Protein AF-A0A173UD10-F1 (afdb_monomer_lite)

Sequence (236 aa):
MIILSDDIIFRKAVIHLLNVELGKFAPAQDLFMMQPDVIELVRKQVCYLLNSDELKAADWNTKEPVFQKLEQMNEKDDKSFIQTSAYLADRLFDIMCDSVEIPSADLLYLSFQTNQEIYYALIKLNYQNSFMHELMKYDNEEIISNIRHKKILPLGKRISEGIIFNLSLQKVMLKEKKYEMLNGDKIYYLTERFLRSIAQTEAKRKYQILSSTIKIINKKYPEDGLEHQMVQKLLL

InterPro domains:
  IPR007358 Nucleoid-associated protein NdpA [PF04245] (30-219)

Foldseek 3Di:
DQFDLVLKAFDWKFKWWQALVVLDTGADPFTDDDDPVLSSLVSVQVSCQVPPPLKDWFALDCVDVLNVLVVVADPVDGNSQSVSQSVLVVQVSVLQNQAPPRATFMWMWTWIDGPNFIKIKIATFGWDKDKDFDWDDDPNDTDGPDIDIDTDTCSVHHGQWMWMAGSVVRIIIIGFAWGQGNVRDTDRCCCCPSSVGDPDDPDPSVVVVVVVVLVVCCVVPVPVSVVVVVVVVVVD

pLDDT: mean 85.5, std 15.68, range [38.69, 98.69]

Secondary structure (DSSP, 8-state):
-PPPGGG-EEEEEEEEEEETTTTEEE--SS-----HHHHHHHHHHHHHHHT-TTPEEE---TTSHHHHHHHH--TT-HHHHHHHHHHHHHHHHHHHTT-SSSPPEEEEEEEEEETTEEEEEEEEEE-EEEEEEEEEEETTEEEEEEEEEEEE--TTS--S-EEEEETTTTEEEEE--EEE-TTS-EEEHIIIIII----S-HHHHHHHHHHHHHHHHHHH-HHHHHHHHHHHHT--

Organism: Anaerostipes hadrus (NCBI:txid649756)

Radius of gyration: 20.87 Å; chains: 1; bounding box: 75×52×46 Å

Structure (mmCIF, N/CA/C/O backbone):
data_AF-A0A173UD10-F1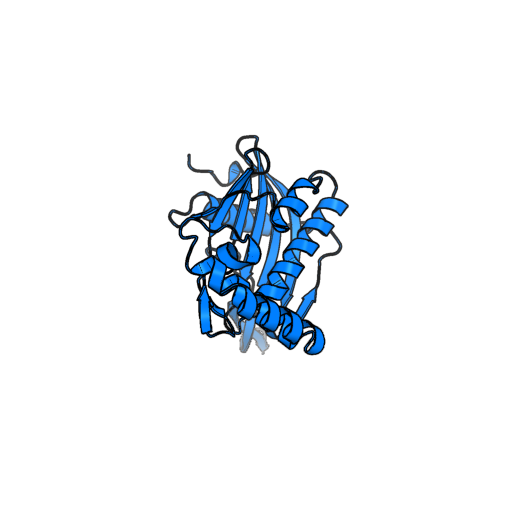
#
_entry.id   AF-A0A173UD10-F1
#
loop_
_atom_site.group_PDB
_atom_site.id
_atom_site.type_symbol
_atom_site.label_atom_id
_atom_site.label_alt_id
_atom_site.label_comp_id
_atom_site.label_asym_id
_atom_site.label_entity_id
_atom_site.label_seq_id
_atom_site.pdbx_PDB_ins_code
_atom_site.Cartn_x
_atom_site.Cartn_y
_atom_site.Cartn_z
_atom_site.occupancy
_atom_site.B_iso_or_equiv
_atom_site.auth_seq_id
_atom_site.auth_comp_id
_atom_site.auth_asym_id
_atom_site.auth_atom_id
_atom_site.pdbx_PDB_model_num
ATOM 1 N N . MET A 1 1 ? -8.391 20.156 7.359 1.00 58.19 1 MET A N 1
ATOM 2 C CA . MET A 1 1 ? -7.034 20.487 7.840 1.00 58.19 1 MET A CA 1
ATOM 3 C C . MET A 1 1 ? -6.063 19.867 6.856 1.00 58.19 1 MET A C 1
ATOM 5 O O . MET A 1 1 ? -6.234 18.693 6.564 1.00 58.19 1 MET A O 1
ATOM 9 N N . ILE A 1 2 ? -5.155 20.653 6.277 1.00 75.94 2 ILE A N 1
ATOM 10 C CA . ILE A 1 2 ? -4.157 20.148 5.322 1.00 75.94 2 ILE A CA 1
ATOM 11 C C . ILE A 1 2 ? -3.024 19.520 6.134 1.00 75.94 2 ILE A C 1
ATOM 13 O O . ILE A 1 2 ? -2.550 20.147 7.077 1.00 75.94 2 ILE A O 1
ATOM 17 N N . ILE A 1 3 ? -2.616 18.301 5.787 1.00 79.38 3 ILE A N 1
ATOM 18 C CA . ILE A 1 3 ? -1.483 17.625 6.431 1.00 79.38 3 ILE A CA 1
ATOM 19 C C . ILE A 1 3 ? -0.217 17.966 5.650 1.00 79.38 3 ILE A C 1
ATOM 21 O O . ILE A 1 3 ? -0.124 17.647 4.458 1.00 79.38 3 ILE A O 1
ATOM 25 N N . LEU A 1 4 ? 0.746 18.622 6.300 1.00 81.31 4 LEU A N 1
ATOM 26 C CA . LEU A 1 4 ? 2.029 18.948 5.683 1.00 81.31 4 LEU A CA 1
ATOM 27 C C . LEU A 1 4 ? 2.958 17.732 5.716 1.00 81.31 4 LEU A C 1
ATOM 29 O O . LEU A 1 4 ? 2.811 16.831 6.541 1.00 81.31 4 LEU A O 1
ATOM 33 N N . SER A 1 5 ? 3.926 17.700 4.799 1.00 78.25 5 SER A N 1
ATOM 34 C CA . SER A 1 5 ? 4.898 16.604 4.698 1.00 78.25 5 SER A CA 1
ATOM 35 C C . SER A 1 5 ? 5.641 16.384 6.005 1.00 78.25 5 SER A C 1
ATOM 37 O O . SER A 1 5 ? 5.798 15.247 6.453 1.00 78.25 5 SER A O 1
ATOM 39 N N . ASP A 1 6 ? 6.062 17.473 6.628 1.00 83.06 6 ASP A N 1
ATOM 40 C CA . ASP A 1 6 ? 6.992 17.436 7.751 1.00 83.06 6 ASP A CA 1
ATOM 41 C C . ASP A 1 6 ? 6.310 16.967 9.046 1.00 83.06 6 ASP A C 1
ATOM 43 O O . ASP A 1 6 ? 6.985 16.520 9.971 1.00 83.06 6 ASP A O 1
ATOM 47 N N . ASP A 1 7 ? 4.973 16.932 9.059 1.00 89.56 7 ASP A N 1
ATOM 48 C CA . ASP A 1 7 ? 4.157 16.410 10.159 1.00 89.56 7 ASP A CA 1
ATOM 49 C C . ASP A 1 7 ? 4.049 14.874 10.151 1.00 89.56 7 ASP A C 1
ATOM 51 O O . ASP A 1 7 ? 3.419 14.290 11.039 1.00 89.56 7 ASP A O 1
ATOM 55 N N . ILE A 1 8 ? 4.607 14.205 9.134 1.00 94.62 8 ILE A N 1
ATOM 56 C CA . ILE A 1 8 ? 4.560 12.748 8.979 1.00 94.62 8 ILE A CA 1
ATOM 57 C C . ILE A 1 8 ? 5.851 12.117 9.499 1.00 94.62 8 ILE A C 1
ATOM 59 O O . ILE A 1 8 ? 6.932 12.234 8.900 1.00 94.62 8 ILE A O 1
ATOM 63 N N . ILE A 1 9 ? 5.693 11.339 10.569 1.00 94.94 9 ILE A N 1
ATOM 64 C CA . ILE A 1 9 ? 6.748 10.526 11.170 1.00 94.94 9 ILE A CA 1
ATOM 65 C C . ILE A 1 9 ? 6.496 9.061 10.813 1.00 94.94 9 ILE A C 1
ATOM 67 O O . ILE A 1 9 ? 5.560 8.441 11.320 1.00 94.94 9 ILE A O 1
ATOM 71 N N . PHE A 1 10 ? 7.334 8.493 9.944 1.00 96.88 10 PHE A N 1
ATOM 72 C CA . PHE A 1 10 ? 7.298 7.061 9.649 1.00 96.88 10 PHE A CA 1
ATOM 73 C C . PHE A 1 10 ? 7.828 6.253 10.828 1.00 96.88 10 PHE A C 1
ATOM 75 O O . PHE A 1 10 ? 8.861 6.583 11.405 1.00 96.88 10 PHE A O 1
ATOM 82 N N . ARG A 1 11 ? 7.111 5.181 11.163 1.00 96.56 11 ARG A N 1
ATOM 83 C CA . ARG A 1 11 ? 7.435 4.275 12.268 1.00 96.56 11 ARG A CA 1
ATOM 84 C C . ARG A 1 11 ? 7.933 2.937 11.741 1.00 96.56 11 ARG A C 1
ATOM 86 O O . ARG A 1 11 ? 8.948 2.439 12.210 1.00 96.56 11 ARG A O 1
ATOM 93 N N . LYS A 1 12 ? 7.230 2.373 10.752 1.00 97.75 12 LYS A N 1
ATOM 94 C CA . LYS A 1 12 ? 7.553 1.083 10.124 1.00 97.75 12 LYS A CA 1
ATOM 95 C C . LYS A 1 12 ? 7.203 1.104 8.647 1.00 97.75 12 LYS A C 1
ATOM 97 O O . LYS A 1 12 ? 6.254 1.781 8.252 1.00 97.75 12 LYS A O 1
ATOM 102 N N . ALA A 1 13 ? 7.930 0.324 7.858 1.00 98.31 13 ALA A N 1
ATOM 103 C CA . ALA A 1 13 ? 7.619 0.082 6.459 1.00 98.31 13 ALA A CA 1
ATOM 104 C C . ALA A 1 13 ? 7.864 -1.386 6.105 1.00 98.31 13 ALA A C 1
ATOM 106 O O . ALA A 1 13 ? 8.782 -2.002 6.637 1.00 98.31 13 ALA A O 1
ATOM 107 N N . VAL A 1 14 ? 7.057 -1.935 5.201 1.00 98.38 14 VAL A N 1
ATOM 108 C CA . VAL A 1 14 ? 7.236 -3.266 4.600 1.00 98.38 14 VAL A CA 1
ATOM 109 C C . VAL A 1 14 ? 6.837 -3.177 3.130 1.00 98.38 14 VAL A C 1
ATOM 111 O O . VAL A 1 14 ? 5.871 -2.493 2.805 1.00 98.38 14 VAL A O 1
ATOM 114 N N . ILE A 1 15 ? 7.552 -3.858 2.235 1.00 97.75 15 ILE A N 1
ATOM 115 C CA . ILE A 1 15 ? 7.255 -3.850 0.798 1.00 97.75 15 ILE A CA 1
ATOM 116 C C . ILE A 1 15 ? 7.110 -5.276 0.264 1.00 97.75 15 ILE A C 1
ATOM 118 O O . ILE A 1 15 ? 8.031 -6.078 0.366 1.00 97.75 15 ILE A O 1
ATOM 122 N N . HIS A 1 16 ? 5.948 -5.610 -0.294 1.00 98.12 16 HIS A N 1
ATOM 123 C CA . HIS A 1 16 ? 5.709 -6.921 -0.907 1.00 98.12 16 HIS A CA 1
ATOM 124 C C . HIS A 1 16 ? 5.709 -6.819 -2.434 1.00 98.12 16 HIS A C 1
ATOM 126 O O . HIS A 1 16 ? 5.307 -5.792 -2.979 1.00 98.12 16 HIS A O 1
ATOM 132 N N . LEU A 1 17 ? 6.103 -7.892 -3.124 1.00 97.19 17 LEU A N 1
ATOM 133 C CA . LEU A 1 17 ? 6.110 -7.946 -4.589 1.00 97.19 17 LEU A CA 1
ATOM 134 C C . LEU A 1 17 ? 4.883 -8.714 -5.089 1.00 97.19 17 LEU A C 1
ATOM 136 O O . LEU A 1 17 ? 4.699 -9.886 -4.748 1.00 97.19 17 LEU A O 1
ATOM 140 N N . LEU A 1 18 ? 4.050 -8.060 -5.900 1.00 97.12 18 LEU A N 1
ATOM 141 C CA . LEU A 1 18 ? 2.830 -8.633 -6.469 1.00 97.12 18 LEU A CA 1
ATOM 142 C C . LEU A 1 18 ? 2.965 -8.672 -7.994 1.00 97.12 18 LEU A C 1
ATOM 144 O O . LEU A 1 18 ? 2.767 -7.664 -8.679 1.00 97.12 18 LEU A O 1
ATOM 148 N N . ASN A 1 19 ? 3.297 -9.844 -8.534 1.00 94.25 19 ASN A N 1
ATOM 149 C CA . ASN A 1 19 ? 3.478 -10.058 -9.965 1.00 94.25 19 ASN A CA 1
ATOM 150 C C . ASN A 1 19 ? 2.314 -10.874 -10.539 1.00 94.25 19 ASN A C 1
ATOM 152 O O . ASN A 1 19 ? 2.340 -12.105 -10.535 1.00 94.25 19 ASN A O 1
ATOM 156 N N . VAL A 1 20 ? 1.297 -10.177 -11.045 1.00 93.25 20 VAL A N 1
ATOM 157 C CA . VAL A 1 20 ? 0.126 -10.813 -11.673 1.00 93.25 20 VAL A CA 1
ATOM 158 C C . VAL A 1 20 ? 0.467 -11.452 -13.014 1.00 93.25 20 VAL A C 1
ATOM 160 O O . VAL A 1 20 ? -0.095 -12.487 -13.345 1.00 93.25 20 VAL A O 1
ATOM 163 N N . GLU A 1 21 ? 1.434 -10.893 -13.753 1.00 89.62 21 GLU A N 1
ATOM 164 C CA . GLU A 1 21 ? 1.865 -11.420 -15.059 1.00 89.62 21 GLU A CA 1
ATOM 165 C C . GLU A 1 21 ? 2.409 -12.851 -14.927 1.00 89.62 21 GLU A C 1
ATOM 167 O O . GLU A 1 21 ? 2.226 -13.676 -15.817 1.00 89.62 21 GLU A O 1
ATOM 172 N N . LEU A 1 22 ? 3.067 -13.148 -13.802 1.00 90.50 22 LEU A N 1
ATOM 173 C CA . LEU A 1 22 ? 3.618 -14.466 -13.489 1.00 90.50 22 LEU A CA 1
ATOM 174 C C . LEU A 1 22 ? 2.777 -15.259 -12.479 1.00 90.50 22 LEU A C 1
ATOM 176 O O . LEU A 1 22 ? 3.175 -16.369 -12.129 1.00 90.50 22 LEU A O 1
ATOM 180 N N . GLY A 1 23 ? 1.678 -14.697 -11.963 1.00 91.69 23 GLY A N 1
ATOM 181 C CA . GLY A 1 23 ? 0.909 -15.298 -10.868 1.00 91.69 23 GLY A CA 1
ATOM 182 C C . GLY A 1 23 ? 1.741 -15.531 -9.597 1.00 91.69 23 GLY A C 1
ATOM 183 O O . GLY A 1 23 ? 1.530 -16.515 -8.894 1.00 91.69 23 GLY A O 1
ATOM 184 N N . LYS A 1 24 ? 2.727 -14.664 -9.319 1.00 94.94 24 LYS A N 1
ATOM 185 C CA . LYS A 1 24 ? 3.656 -14.797 -8.187 1.00 94.94 24 LYS A CA 1
ATOM 186 C C . LYS A 1 24 ? 3.511 -13.656 -7.187 1.00 94.94 24 LYS A C 1
ATOM 188 O O . LYS A 1 24 ? 3.746 -12.494 -7.516 1.00 94.94 24 LYS A O 1
ATOM 193 N N . PHE A 1 25 ? 3.246 -14.026 -5.942 1.00 96.81 25 PHE A N 1
ATOM 194 C CA . PHE A 1 25 ? 3.353 -13.161 -4.774 1.00 96.81 25 PHE A CA 1
ATOM 195 C C . PHE A 1 25 ? 4.612 -13.522 -3.980 1.00 96.81 25 PHE A C 1
ATOM 197 O O . PHE A 1 25 ? 4.851 -14.696 -3.695 1.00 96.81 25 PHE A O 1
ATOM 204 N N . ALA A 1 26 ? 5.421 -12.521 -3.630 1.00 97.19 26 ALA A N 1
ATOM 205 C CA . ALA A 1 26 ? 6.573 -12.694 -2.751 1.00 97.19 26 ALA A CA 1
ATOM 206 C C . ALA A 1 26 ? 6.434 -11.775 -1.525 1.00 97.19 26 ALA A C 1
ATOM 208 O O . ALA A 1 26 ? 6.607 -10.553 -1.645 1.00 97.19 26 ALA A O 1
ATOM 209 N N . PRO A 1 27 ? 6.105 -12.328 -0.342 1.00 97.38 27 PRO A N 1
ATOM 210 C CA . PRO A 1 27 ? 5.997 -11.535 0.867 1.00 97.38 27 PRO A CA 1
ATOM 211 C C . PRO A 1 27 ? 7.378 -11.172 1.424 1.00 97.38 27 PRO A C 1
ATOM 213 O O . PRO A 1 27 ? 8.269 -12.020 1.509 1.00 97.38 27 PRO A O 1
ATOM 216 N N . ALA A 1 28 ? 7.527 -9.925 1.875 1.00 96.75 28 ALA A N 1
ATOM 217 C CA . ALA A 1 28 ? 8.653 -9.517 2.702 1.00 96.75 28 ALA A CA 1
ATOM 218 C C . ALA A 1 28 ? 8.756 -10.357 3.979 1.00 96.75 28 ALA A C 1
ATOM 220 O O . ALA A 1 28 ? 7.742 -10.735 4.567 1.00 96.75 28 ALA A O 1
ATOM 221 N N . GLN A 1 29 ? 9.994 -10.601 4.401 1.00 95.38 29 GLN A N 1
ATOM 222 C CA . GLN A 1 29 ? 10.312 -11.300 5.648 1.00 95.38 29 GLN A CA 1
ATOM 223 C C . GLN A 1 29 ? 10.729 -10.340 6.769 1.00 95.38 29 GLN A C 1
ATOM 225 O O . GLN A 1 29 ? 10.620 -10.698 7.935 1.00 95.38 29 GLN A O 1
ATOM 230 N N . ASP A 1 30 ? 11.132 -9.116 6.415 1.00 97.62 30 ASP A N 1
ATOM 231 C CA . ASP A 1 30 ? 11.677 -8.109 7.325 1.00 97.62 30 ASP A CA 1
ATOM 232 C C . ASP A 1 30 ? 11.106 -6.715 7.035 1.00 97.62 30 ASP A C 1
ATOM 234 O O . ASP A 1 30 ? 10.470 -6.472 6.000 1.00 97.62 30 ASP A O 1
ATOM 238 N N . LEU A 1 31 ? 11.358 -5.780 7.955 1.00 97.81 31 LEU A N 1
ATOM 239 C CA . LEU A 1 31 ? 11.058 -4.366 7.751 1.00 97.81 31 LEU A CA 1
ATOM 240 C C . LEU A 1 31 ? 11.915 -3.770 6.630 1.00 97.81 31 LEU A C 1
ATOM 242 O O . LEU A 1 31 ? 13.103 -4.056 6.480 1.00 97.81 31 LEU A O 1
ATOM 246 N N . PHE A 1 32 ? 11.309 -2.867 5.870 1.00 96.81 32 PHE A N 1
ATOM 247 C CA . PHE A 1 32 ? 11.979 -2.102 4.835 1.00 96.81 32 PHE A CA 1
ATOM 248 C C . PHE A 1 32 ? 12.602 -0.831 5.423 1.00 96.81 32 PHE A C 1
ATOM 250 O O . PHE A 1 32 ? 11.910 0.137 5.744 1.00 96.81 32 PHE A O 1
ATOM 257 N N . MET A 1 33 ? 13.930 -0.822 5.537 1.00 95.00 33 MET A N 1
ATOM 258 C CA . MET A 1 33 ? 14.690 0.348 5.981 1.00 95.00 33 MET A CA 1
ATOM 259 C C . MET A 1 33 ? 14.813 1.368 4.844 1.00 95.00 33 MET A C 1
ATOM 261 O O . MET A 1 33 ? 15.701 1.279 3.994 1.00 95.00 33 MET A O 1
ATOM 265 N N . MET A 1 34 ? 13.895 2.336 4.824 1.00 93.69 34 MET A N 1
ATOM 266 C CA . MET A 1 34 ? 13.872 3.392 3.812 1.00 93.69 34 MET A CA 1
ATOM 267 C C . MET A 1 34 ? 15.088 4.318 3.944 1.00 93.69 34 MET A C 1
ATOM 269 O O . MET A 1 34 ? 15.377 4.828 5.025 1.00 93.69 34 MET A O 1
ATOM 273 N N . GLN A 1 35 ? 15.767 4.568 2.825 1.00 93.88 35 GLN A N 1
ATOM 274 C CA . GLN A 1 35 ? 16.826 5.574 2.735 1.00 93.88 35 GLN A CA 1
ATOM 275 C C . GLN A 1 35 ? 16.233 6.998 2.737 1.00 93.88 35 GLN A C 1
ATOM 277 O O . GLN A 1 35 ? 15.054 7.156 2.408 1.00 93.88 35 GLN A O 1
ATOM 282 N N . PRO A 1 36 ? 17.000 8.042 3.108 1.00 92.75 36 PRO A N 1
ATOM 283 C CA . PRO A 1 36 ? 16.474 9.405 3.255 1.00 92.75 36 PRO A CA 1
ATOM 284 C C . PRO A 1 36 ? 15.750 9.959 2.019 1.00 92.75 36 PRO A C 1
ATOM 286 O O . PRO A 1 36 ? 14.698 10.586 2.145 1.00 92.75 36 PRO A O 1
ATOM 289 N N . ASP A 1 37 ? 16.273 9.682 0.827 1.00 90.81 37 ASP A N 1
ATOM 290 C CA . ASP A 1 37 ? 15.672 10.050 -0.457 1.00 90.81 37 ASP A CA 1
ATOM 291 C C . ASP A 1 37 ? 14.324 9.343 -0.681 1.00 90.81 37 ASP A C 1
ATOM 293 O O . ASP A 1 37 ? 13.328 9.968 -1.055 1.00 90.81 37 ASP A O 1
ATOM 297 N N . VAL A 1 38 ? 14.251 8.047 -0.368 1.00 91.75 38 VAL A N 1
ATOM 298 C CA . VAL A 1 38 ? 13.011 7.262 -0.434 1.00 91.75 38 VAL A CA 1
ATOM 299 C C . VAL A 1 38 ? 11.993 7.762 0.590 1.00 91.75 38 VAL A C 1
ATOM 301 O O . VAL A 1 38 ? 10.817 7.894 0.254 1.00 91.75 38 VAL A O 1
ATOM 304 N N . ILE A 1 39 ? 12.424 8.089 1.812 1.00 93.38 39 ILE A N 1
ATOM 305 C CA . ILE A 1 39 ? 11.564 8.650 2.865 1.00 93.38 39 ILE A CA 1
ATOM 306 C C . ILE A 1 39 ? 10.867 9.920 2.367 1.00 93.38 39 ILE A C 1
ATOM 308 O O . ILE A 1 39 ? 9.657 10.067 2.549 1.00 93.38 39 ILE A O 1
ATOM 312 N N . GLU A 1 40 ? 11.600 10.832 1.723 1.00 91.81 40 GLU A N 1
ATOM 313 C CA . GLU A 1 40 ? 11.028 12.074 1.199 1.00 91.81 40 GLU A CA 1
ATOM 314 C C . GLU A 1 40 ? 9.983 11.803 0.106 1.00 91.81 40 GLU A C 1
ATOM 316 O O . GLU A 1 40 ? 8.893 12.384 0.119 1.00 91.81 40 GLU A O 1
ATOM 321 N N . LEU A 1 41 ? 10.276 10.880 -0.814 1.00 92.00 41 LEU A N 1
ATOM 322 C CA . LEU A 1 41 ? 9.341 10.497 -1.871 1.00 92.00 41 LEU A CA 1
ATOM 323 C C . LEU A 1 41 ? 8.078 9.846 -1.297 1.00 92.00 41 LEU A C 1
ATOM 325 O O . LEU A 1 41 ? 6.971 10.235 -1.665 1.00 92.00 41 LEU A O 1
ATOM 329 N N . VAL A 1 42 ? 8.218 8.907 -0.360 1.00 93.81 42 VAL A N 1
ATOM 330 C CA . VAL A 1 42 ? 7.082 8.228 0.281 1.00 93.81 42 VAL A CA 1
ATOM 331 C C . VAL A 1 42 ? 6.234 9.218 1.084 1.00 93.81 42 VAL A C 1
ATOM 333 O O . VAL A 1 42 ? 5.006 9.183 0.993 1.00 93.81 42 VAL A O 1
ATOM 336 N N . ARG A 1 43 ? 6.855 10.164 1.796 1.00 93.69 43 ARG A N 1
ATOM 337 C CA . ARG A 1 43 ? 6.158 11.253 2.502 1.00 93.69 43 ARG A CA 1
ATOM 338 C C . ARG A 1 43 ? 5.295 12.080 1.555 1.00 93.69 43 ARG A C 1
ATOM 340 O O . ARG A 1 43 ? 4.123 12.310 1.852 1.00 93.69 43 ARG A O 1
ATOM 347 N N . LYS A 1 44 ? 5.826 12.451 0.383 1.00 91.00 44 LYS A N 1
ATOM 348 C CA . LYS A 1 44 ? 5.052 13.147 -0.659 1.00 91.00 44 LYS A CA 1
ATOM 349 C C . LYS A 1 44 ? 3.849 12.319 -1.120 1.00 91.00 44 LYS A C 1
ATOM 351 O O . LYS A 1 44 ? 2.776 12.888 -1.304 1.00 91.00 44 LYS A O 1
ATOM 356 N N . GLN A 1 45 ? 3.990 10.997 -1.252 1.00 90.38 45 GLN A N 1
ATOM 357 C CA . GLN A 1 45 ? 2.870 10.121 -1.624 1.00 90.38 45 GLN A CA 1
ATOM 358 C C . GLN A 1 45 ? 1.786 10.043 -0.542 1.00 90.38 45 GLN A C 1
ATOM 360 O O . GLN A 1 45 ? 0.600 10.131 -0.862 1.00 90.38 45 GLN A O 1
ATOM 365 N N . VAL A 1 46 ? 2.169 9.920 0.732 1.00 93.25 46 VAL A N 1
ATOM 366 C CA . VAL A 1 46 ? 1.209 9.894 1.849 1.00 93.25 46 VAL A CA 1
ATOM 367 C C . VAL A 1 46 ? 0.468 11.228 1.959 1.00 93.25 46 VAL A C 1
ATOM 369 O O . VAL A 1 46 ? -0.760 11.234 2.021 1.00 93.25 46 VAL A O 1
ATOM 372 N N . CYS A 1 47 ? 1.176 12.359 1.884 1.00 90.81 47 CYS A N 1
ATOM 373 C CA . CYS A 1 47 ? 0.549 13.684 1.830 1.00 90.81 47 CYS A CA 1
ATOM 374 C C . CYS A 1 47 ? -0.389 13.842 0.640 1.00 90.81 47 CYS A C 1
ATOM 376 O O . CYS A 1 47 ? -1.467 14.414 0.781 1.00 90.81 47 CYS A O 1
ATOM 378 N N . TYR A 1 48 ? 0.014 13.351 -0.533 1.00 87.38 48 TYR A N 1
ATOM 379 C CA . TYR A 1 48 ? -0.828 13.407 -1.718 1.00 87.38 48 TYR A CA 1
ATOM 380 C C . TYR A 1 48 ? -2.143 12.652 -1.508 1.00 87.38 48 TYR A C 1
ATOM 382 O O . TYR A 1 48 ? -3.189 13.174 -1.874 1.00 87.38 48 TYR A O 1
ATOM 390 N N . LEU A 1 49 ? -2.109 11.463 -0.899 1.00 88.31 49 LEU A N 1
ATOM 391 C CA . LEU A 1 49 ? -3.328 10.720 -0.573 1.00 88.31 49 LEU A CA 1
ATOM 392 C C . LEU A 1 49 ? -4.193 11.465 0.443 1.00 88.31 49 LEU A C 1
ATOM 394 O O . LEU A 1 49 ? -5.376 11.660 0.186 1.00 88.31 49 LEU A O 1
ATOM 398 N N . LEU A 1 50 ? -3.612 11.897 1.565 1.00 88.75 50 LEU A N 1
ATOM 399 C CA . LEU A 1 50 ? -4.348 12.542 2.660 1.00 88.75 50 LEU A CA 1
ATOM 400 C C . LEU A 1 50 ? -5.017 13.857 2.246 1.00 88.75 50 LEU A C 1
ATOM 402 O O . LEU A 1 50 ? -6.081 14.186 2.760 1.00 88.75 50 LEU A O 1
ATOM 406 N N . ASN A 1 51 ? -4.406 14.590 1.314 1.00 87.00 51 ASN A N 1
ATOM 407 C CA . ASN A 1 51 ? -4.904 15.878 0.836 1.00 87.00 51 ASN A CA 1
ATOM 408 C C . ASN A 1 51 ? -5.570 15.793 -0.553 1.00 87.00 51 ASN A C 1
ATOM 410 O O . ASN A 1 51 ? -5.791 16.825 -1.180 1.00 87.00 51 ASN A O 1
ATOM 414 N N . SER A 1 52 ? -5.836 14.594 -1.087 1.00 83.75 52 SER A N 1
ATOM 415 C CA . SER A 1 52 ? -6.445 14.446 -2.416 1.00 83.75 52 SER A CA 1
ATOM 416 C C . SER A 1 52 ? -7.921 14.849 -2.383 1.00 83.75 52 SER A C 1
ATOM 418 O O . SER A 1 52 ? -8.688 14.280 -1.616 1.00 83.75 52 SER A O 1
ATOM 420 N N . ASP A 1 53 ? -8.369 15.702 -3.306 1.00 79.31 53 ASP A N 1
ATOM 421 C CA . ASP A 1 53 ? -9.807 16.014 -3.444 1.00 79.31 53 ASP A CA 1
ATOM 422 C C . ASP A 1 53 ? -10.631 14.791 -3.897 1.00 79.31 53 ASP A C 1
ATOM 424 O O . ASP A 1 53 ? -11.812 14.660 -3.598 1.00 79.31 53 ASP A O 1
ATOM 428 N N . GLU A 1 54 ? -9.989 13.850 -4.598 1.00 80.25 54 GLU A N 1
ATOM 429 C CA . GLU A 1 54 ? -10.566 12.556 -5.005 1.00 80.25 54 GLU A CA 1
ATOM 430 C C . GLU A 1 54 ? -10.575 11.485 -3.891 1.00 80.25 54 GLU A C 1
ATOM 432 O O . GLU A 1 54 ? -10.826 10.308 -4.170 1.00 80.25 54 GLU A O 1
ATOM 437 N N . LEU A 1 55 ? -10.226 11.843 -2.652 1.00 81.12 55 LEU A N 1
ATOM 438 C CA . LEU A 1 55 ? -10.173 10.900 -1.539 1.00 81.12 55 LEU A CA 1
ATOM 439 C C . LEU A 1 55 ? -11.584 10.420 -1.186 1.00 81.12 55 LEU A C 1
ATOM 441 O O . LEU A 1 55 ? -12.481 11.209 -0.895 1.00 81.12 55 LEU A O 1
ATOM 445 N N . LYS A 1 56 ? -11.778 9.103 -1.191 1.00 87.19 56 LYS A N 1
ATOM 446 C CA . LYS A 1 56 ? -13.034 8.478 -0.778 1.00 87.19 56 LYS A CA 1
ATOM 447 C C . LYS A 1 56 ? -12.946 8.032 0.671 1.00 87.19 56 LYS A C 1
ATOM 449 O O . LYS A 1 56 ? -11.872 7.653 1.132 1.00 87.19 56 LYS A O 1
ATOM 454 N N . ALA A 1 57 ? -14.081 8.023 1.358 1.00 87.69 57 ALA A N 1
ATOM 455 C CA . ALA A 1 57 ? -14.223 7.387 2.660 1.00 87.69 57 ALA A CA 1
ATOM 456 C C . ALA A 1 57 ? -14.863 6.002 2.504 1.00 87.69 57 ALA A C 1
ATOM 458 O O . ALA A 1 57 ? -15.708 5.801 1.629 1.00 87.69 57 ALA A O 1
ATOM 459 N N . ALA A 1 58 ? -14.469 5.067 3.363 1.00 87.12 58 ALA A N 1
ATOM 460 C CA . ALA A 1 58 ? -15.104 3.761 3.492 1.00 87.12 58 ALA A CA 1
ATOM 461 C C . ALA A 1 58 ? -15.396 3.463 4.968 1.00 87.12 58 ALA A C 1
ATOM 463 O O . ALA A 1 58 ? -14.674 3.919 5.861 1.00 87.12 58 ALA A O 1
ATOM 464 N N . ASP A 1 59 ? -16.446 2.684 5.216 1.00 85.19 59 ASP A N 1
ATOM 465 C CA . ASP A 1 59 ? -16.832 2.273 6.562 1.00 85.19 59 ASP A CA 1
ATOM 466 C C . ASP A 1 59 ? -15.834 1.261 7.124 1.00 85.19 59 ASP A C 1
ATOM 468 O O . ASP A 1 59 ? -15.422 0.321 6.431 1.00 85.19 59 ASP A O 1
ATOM 472 N N . TRP A 1 60 ? -15.492 1.433 8.401 1.00 89.00 60 TRP A N 1
ATOM 473 C CA . TRP A 1 60 ? -14.712 0.472 9.171 1.00 89.00 60 TRP A CA 1
ATOM 474 C C . TRP A 1 60 ? -15.595 -0.699 9.597 1.00 89.00 60 TRP A C 1
ATOM 476 O O . TRP A 1 60 ? -16.242 -0.680 10.644 1.00 89.00 60 TRP A O 1
ATOM 486 N N . ASN A 1 61 ? -15.667 -1.721 8.748 1.00 88.81 61 ASN A N 1
ATOM 487 C CA . ASN A 1 61 ? -16.550 -2.860 8.965 1.00 88.81 61 ASN A CA 1
ATOM 488 C C . ASN A 1 61 ? -15.811 -4.016 9.651 1.00 88.81 61 ASN A C 1
ATOM 490 O O . ASN A 1 61 ? -15.214 -4.864 8.992 1.00 88.81 61 ASN A O 1
ATOM 494 N N . THR A 1 62 ? -15.917 -4.104 10.976 1.00 88.62 62 THR A N 1
ATOM 495 C CA . THR A 1 62 ? -15.253 -5.130 11.809 1.00 88.62 62 THR A CA 1
ATOM 496 C C . THR A 1 62 ? -15.675 -6.573 11.505 1.00 88.62 62 THR A C 1
ATOM 498 O O . THR A 1 62 ? -15.057 -7.524 11.982 1.00 88.62 62 THR A O 1
ATOM 501 N N . LYS A 1 63 ? -16.710 -6.781 10.683 1.00 89.62 63 LYS A N 1
ATOM 502 C CA . LYS A 1 63 ? -17.109 -8.115 10.211 1.00 89.62 63 LYS A CA 1
ATOM 503 C C . LYS A 1 63 ? -16.270 -8.604 9.033 1.00 89.62 63 LYS A C 1
ATOM 505 O O . LYS A 1 63 ? -16.280 -9.798 8.749 1.00 89.62 63 LYS A O 1
ATOM 510 N N . GLU A 1 64 ? -15.565 -7.711 8.343 1.00 93.00 64 GLU A N 1
ATOM 511 C CA . GLU A 1 64 ? -14.784 -8.065 7.163 1.00 93.00 64 GLU A CA 1
ATOM 512 C C . GLU A 1 64 ? -13.324 -8.380 7.520 1.00 93.00 64 GLU A C 1
ATOM 514 O O . GLU A 1 64 ? -12.736 -7.717 8.382 1.00 93.00 64 GLU A O 1
ATOM 519 N N . PRO A 1 65 ? -12.671 -9.343 6.839 1.00 93.06 65 PRO A N 1
ATOM 520 C CA . PRO A 1 65 ? -11.411 -9.868 7.362 1.00 93.06 65 PRO A CA 1
ATOM 521 C C . PRO A 1 65 ? -10.221 -8.900 7.278 1.00 93.06 65 PRO A C 1
ATOM 523 O O . PRO A 1 65 ? -9.239 -9.103 7.985 1.00 93.06 65 PRO A O 1
ATOM 526 N N . VAL A 1 66 ? -10.287 -7.835 6.456 1.00 95.94 66 VAL A N 1
ATOM 527 C CA . VAL A 1 66 ? -9.262 -6.767 6.488 1.00 95.94 66 VAL A CA 1
ATOM 528 C C . VAL A 1 66 ? -9.260 -6.117 7.865 1.00 95.94 66 VAL A C 1
ATOM 530 O O . VAL A 1 66 ? -8.216 -6.019 8.501 1.00 95.94 66 VAL A O 1
ATOM 533 N N . PHE A 1 67 ? -10.436 -5.705 8.334 1.00 95.50 67 PHE A N 1
ATOM 534 C CA . PHE A 1 67 ? -10.580 -4.971 9.584 1.00 95.50 67 PHE A CA 1
ATOM 535 C C . PHE A 1 67 ? -10.317 -5.865 10.790 1.00 95.50 67 PHE A C 1
ATOM 537 O O . PHE A 1 67 ? -9.592 -5.454 11.686 1.00 95.50 67 PHE A O 1
ATOM 544 N N . GLN A 1 68 ? -10.784 -7.117 10.764 1.00 95.62 68 GLN A N 1
ATOM 545 C CA . GLN A 1 68 ? -10.461 -8.091 11.813 1.00 95.62 68 GLN A CA 1
ATOM 546 C C . GLN A 1 68 ? -8.952 -8.303 11.948 1.00 95.62 68 GLN A C 1
ATOM 548 O O . GLN A 1 68 ? -8.427 -8.348 13.060 1.00 95.62 68 GLN A O 1
ATOM 553 N N . LYS A 1 69 ? -8.231 -8.402 10.820 1.00 97.31 69 LYS A N 1
ATOM 554 C CA . LYS A 1 69 ? -6.775 -8.542 10.857 1.00 97.31 69 LYS A CA 1
ATOM 555 C C . LYS A 1 69 ? -6.099 -7.282 11.401 1.00 97.31 69 LYS A C 1
ATOM 557 O O . LYS A 1 69 ? -5.156 -7.404 12.177 1.00 97.31 69 LYS A O 1
ATOM 562 N N . LEU A 1 70 ? -6.584 -6.097 11.026 1.00 96.62 70 LEU A N 1
ATOM 563 C CA . LEU A 1 70 ? -6.072 -4.823 11.538 1.00 96.62 70 LEU A CA 1
ATOM 564 C C . LEU A 1 70 ? -6.309 -4.661 13.048 1.00 96.62 70 LEU A C 1
ATOM 566 O O . LEU A 1 70 ? -5.421 -4.174 13.736 1.00 96.62 70 LEU A O 1
ATOM 570 N N . GLU A 1 71 ? -7.449 -5.106 13.581 1.00 95.00 71 GLU A N 1
ATOM 571 C CA . GLU A 1 71 ? -7.742 -5.058 15.025 1.00 95.00 71 GLU A CA 1
ATOM 572 C C . GLU A 1 71 ? -6.873 -6.018 15.846 1.00 95.00 71 GLU A C 1
ATOM 574 O O . GLU A 1 71 ? -6.540 -5.735 16.994 1.00 95.00 71 GLU A O 1
ATOM 579 N N . GLN A 1 72 ? -6.472 -7.144 15.253 1.00 96.19 72 GLN A N 1
ATOM 580 C CA . GLN A 1 72 ? -5.551 -8.101 15.871 1.00 96.19 72 GLN A CA 1
ATOM 581 C C . GLN A 1 72 ? -4.085 -7.661 15.788 1.00 96.19 72 GLN A C 1
ATOM 583 O O . GLN A 1 72 ? -3.233 -8.214 16.487 1.00 96.19 72 GLN A O 1
ATOM 588 N N . MET A 1 73 ? -3.765 -6.708 14.911 1.00 97.31 73 MET A N 1
ATOM 589 C CA . MET A 1 73 ? -2.399 -6.254 14.707 1.00 97.31 73 MET A CA 1
ATOM 590 C C . MET A 1 73 ? -1.928 -5.427 15.905 1.00 97.31 73 MET A C 1
ATOM 592 O O . MET A 1 73 ? -2.423 -4.337 16.181 1.00 97.31 73 MET A O 1
ATOM 596 N N . ASN A 1 74 ? -0.859 -5.883 16.549 1.00 97.06 74 ASN A N 1
ATOM 597 C CA . ASN A 1 74 ? -0.037 -5.027 17.390 1.00 97.06 74 ASN A CA 1
ATOM 598 C C . ASN A 1 74 ? 0.949 -4.243 16.509 1.00 97.06 74 ASN A C 1
ATOM 600 O O . ASN A 1 74 ? 1.915 -4.819 16.012 1.00 97.06 74 ASN A O 1
ATOM 604 N N . GLU A 1 75 ? 0.715 -2.940 16.319 1.00 95.00 75 GLU A N 1
ATOM 605 C CA . GLU A 1 75 ? 1.581 -2.059 15.512 1.00 95.00 75 GLU A CA 1
ATOM 606 C C . GLU A 1 75 ? 3.016 -1.995 16.039 1.00 95.00 75 GLU A C 1
ATOM 608 O O . GLU A 1 75 ? 3.951 -1.895 15.248 1.00 95.00 75 GLU A O 1
ATOM 613 N N . LYS A 1 76 ? 3.206 -2.079 17.360 1.00 95.75 76 LYS A N 1
ATOM 614 C CA . LYS A 1 76 ? 4.522 -1.937 17.995 1.00 95.75 76 LYS A CA 1
ATOM 615 C C . LYS A 1 76 ? 5.388 -3.180 17.841 1.00 95.75 76 LYS A C 1
ATOM 617 O O . LYS A 1 76 ? 6.606 -3.052 17.884 1.00 95.75 76 LYS A O 1
ATOM 622 N N . ASP A 1 77 ? 4.792 -4.338 17.581 1.00 98.00 77 ASP A N 1
ATOM 623 C CA . ASP A 1 77 ? 5.514 -5.581 17.313 1.00 98.00 77 ASP A CA 1
ATOM 624 C C . ASP A 1 77 ? 5.812 -5.733 15.811 1.00 98.00 77 ASP A C 1
ATOM 626 O O . ASP A 1 77 ? 4.913 -5.675 14.972 1.00 98.00 77 ASP A O 1
ATOM 630 N N . ASP A 1 78 ? 7.088 -5.893 15.459 1.00 98.19 78 ASP A N 1
ATOM 631 C CA . ASP A 1 78 ? 7.538 -5.981 14.062 1.00 98.19 78 ASP A CA 1
ATOM 632 C C . ASP A 1 78 ? 6.989 -7.227 13.373 1.00 98.19 78 ASP A C 1
ATOM 634 O O . ASP A 1 78 ? 6.514 -7.157 12.237 1.00 98.19 78 ASP A O 1
ATOM 638 N N . LYS A 1 79 ? 6.970 -8.358 14.085 1.00 98.06 79 LYS A N 1
ATOM 639 C CA . LYS A 1 79 ? 6.470 -9.623 13.547 1.00 98.06 79 LYS A CA 1
ATOM 640 C C . LYS A 1 79 ? 4.978 -9.534 13.236 1.00 98.06 79 LYS A C 1
ATOM 642 O O . LYS A 1 79 ? 4.558 -9.904 12.141 1.00 98.06 79 LYS A O 1
ATOM 647 N N . SER A 1 80 ? 4.188 -8.996 14.160 1.00 98.31 80 SER A N 1
ATOM 648 C CA . SER A 1 80 ? 2.765 -8.710 13.969 1.00 98.31 80 SER A CA 1
ATOM 649 C C . SER A 1 80 ? 2.508 -7.775 12.779 1.00 98.31 80 SER A C 1
ATOM 651 O O . SER A 1 80 ? 1.612 -8.051 11.973 1.00 98.31 80 SER A O 1
ATOM 653 N N . PHE A 1 81 ? 3.305 -6.710 12.621 1.00 98.50 81 PHE A N 1
ATOM 654 C CA . PHE A 1 81 ? 3.190 -5.779 11.492 1.00 98.50 81 PHE A CA 1
ATOM 655 C C . PHE A 1 81 ? 3.445 -6.479 10.147 1.00 98.50 81 PHE A C 1
ATOM 657 O O . PHE A 1 81 ? 2.597 -6.402 9.256 1.00 98.50 81 PHE A O 1
ATOM 664 N N . ILE A 1 82 ? 4.555 -7.220 10.027 1.00 98.50 82 ILE A N 1
ATOM 665 C CA . ILE A 1 82 ? 4.945 -7.954 8.807 1.00 98.50 82 ILE A CA 1
ATOM 666 C C . ILE A 1 82 ? 3.915 -9.037 8.459 1.00 98.50 82 ILE A C 1
ATOM 668 O O . ILE A 1 82 ? 3.505 -9.179 7.308 1.00 98.50 82 ILE A O 1
ATOM 672 N N . GLN A 1 83 ? 3.448 -9.801 9.450 1.00 98.44 83 GLN A N 1
ATOM 673 C CA . GLN A 1 83 ? 2.446 -10.847 9.228 1.00 98.44 83 GLN A CA 1
ATOM 674 C C . GLN A 1 83 ? 1.090 -10.271 8.811 1.00 98.44 83 GLN A C 1
ATOM 676 O O . GLN A 1 83 ? 0.377 -10.870 8.003 1.00 98.44 83 GLN A O 1
ATOM 681 N N . THR A 1 84 ? 0.719 -9.112 9.356 1.00 98.69 84 THR A N 1
ATOM 682 C CA . THR A 1 84 ? -0.509 -8.413 8.973 1.00 98.69 84 THR A CA 1
ATOM 683 C C . THR A 1 84 ? -0.416 -7.874 7.554 1.00 98.69 84 THR A C 1
ATOM 685 O O . THR A 1 84 ? -1.323 -8.126 6.761 1.00 98.69 84 THR A O 1
ATOM 688 N N . SER A 1 85 ? 0.687 -7.211 7.200 1.00 98.62 85 SER A N 1
ATOM 689 C CA . SER A 1 85 ? 0.881 -6.689 5.846 1.00 98.62 85 SER A CA 1
ATOM 690 C C . SER A 1 85 ? 0.931 -7.809 4.805 1.00 98.62 85 SER A C 1
ATOM 692 O O . SER A 1 85 ? 0.292 -7.693 3.762 1.00 98.62 85 SER A O 1
ATOM 694 N N . ALA A 1 86 ? 1.588 -8.934 5.114 1.00 98.62 86 ALA A N 1
ATOM 695 C CA . ALA A 1 86 ? 1.633 -10.104 4.240 1.00 98.62 86 ALA A CA 1
ATOM 696 C C . ALA A 1 86 ? 0.241 -10.706 4.005 1.00 98.62 86 ALA A C 1
ATOM 698 O O . ALA A 1 86 ? -0.122 -10.953 2.858 1.00 98.62 86 ALA A O 1
ATOM 699 N N . TYR A 1 87 ? -0.559 -10.882 5.063 1.0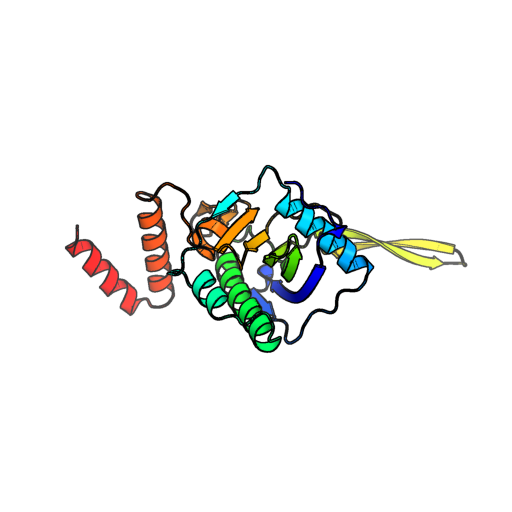0 98.62 87 TYR A N 1
ATOM 700 C CA . TYR A 1 87 ? -1.934 -11.377 4.945 1.00 98.62 87 TYR A CA 1
ATOM 701 C C . TYR A 1 87 ? -2.795 -10.462 4.065 1.00 98.62 87 TYR A C 1
ATOM 703 O O . TYR A 1 87 ? -3.512 -10.924 3.180 1.00 98.62 87 TYR A O 1
ATOM 711 N N . LEU A 1 88 ? -2.723 -9.148 4.288 1.00 98.56 88 LEU A N 1
ATOM 712 C CA . LEU A 1 88 ? -3.479 -8.182 3.493 1.00 98.56 88 LEU A CA 1
ATOM 713 C C . LEU A 1 88 ? -2.999 -8.147 2.033 1.00 98.56 88 LEU A C 1
ATOM 715 O O . LEU A 1 88 ? -3.823 -8.037 1.126 1.00 98.56 88 LEU A O 1
ATOM 719 N N . ALA A 1 89 ? -1.691 -8.280 1.800 1.00 98.62 89 ALA A N 1
ATOM 720 C CA . ALA A 1 89 ? -1.103 -8.312 0.465 1.00 98.62 89 ALA A CA 1
ATOM 721 C C . ALA A 1 89 ? -1.530 -9.550 -0.327 1.00 98.62 89 ALA A C 1
ATOM 723 O O . ALA A 1 89 ? -1.900 -9.410 -1.488 1.00 98.62 89 ALA A O 1
ATOM 724 N N . ASP A 1 90 ? -1.533 -10.720 0.309 1.00 98.25 90 ASP A N 1
ATOM 725 C CA . ASP A 1 90 ? -1.979 -11.988 -0.274 1.00 98.25 90 ASP A CA 1
ATOM 726 C C . ASP A 1 90 ? -3.441 -11.899 -0.734 1.00 98.25 90 ASP 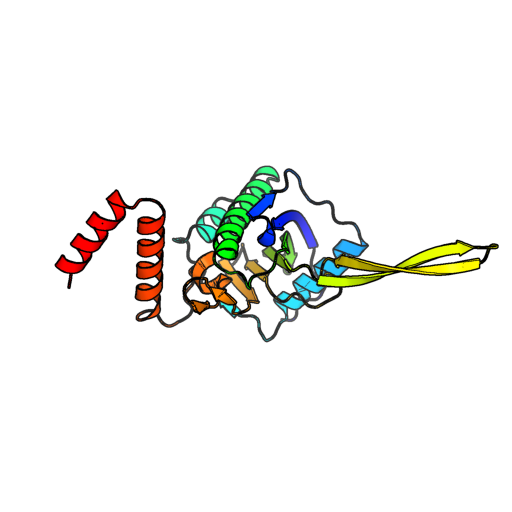A C 1
ATOM 728 O O . ASP A 1 90 ? -3.765 -12.124 -1.899 1.00 98.25 90 ASP A O 1
ATOM 732 N N . ARG A 1 91 ? -4.323 -11.396 0.138 1.00 97.88 91 ARG A N 1
ATOM 733 C CA . ARG A 1 91 ? -5.733 -11.187 -0.221 1.00 97.88 91 ARG A CA 1
ATOM 734 C C . ARG A 1 91 ? -5.926 -10.188 -1.354 1.00 97.88 91 ARG A C 1
ATOM 736 O O . ARG A 1 91 ? -6.833 -10.350 -2.170 1.00 97.88 91 ARG A O 1
ATOM 743 N N . LEU A 1 92 ? -5.131 -9.119 -1.379 1.00 98.25 92 LEU A N 1
ATOM 744 C CA . LEU A 1 92 ? -5.181 -8.163 -2.479 1.00 98.25 92 LEU A CA 1
ATOM 745 C C . LEU A 1 92 ? -4.701 -8.817 -3.776 1.00 98.25 92 LEU A C 1
ATOM 747 O O . LEU A 1 92 ? -5.332 -8.629 -4.812 1.00 98.25 92 LEU A O 1
ATOM 751 N N . PHE A 1 93 ? -3.627 -9.602 -3.712 1.00 98.06 93 PHE A N 1
ATOM 752 C CA . PHE A 1 93 ? -3.053 -10.305 -4.851 1.00 98.06 93 PHE A CA 1
ATOM 753 C C . PHE A 1 93 ? -4.042 -11.285 -5.490 1.00 98.06 93 PHE A C 1
ATOM 755 O O . PHE A 1 93 ? -4.193 -11.273 -6.713 1.00 98.06 93 PHE A O 1
ATOM 762 N N . ASP A 1 94 ? -4.786 -12.040 -4.681 1.00 96.69 94 ASP A N 1
ATOM 763 C CA . ASP A 1 94 ? -5.867 -12.911 -5.157 1.00 96.69 94 ASP A CA 1
ATOM 764 C C . ASP A 1 94 ? -6.909 -12.136 -5.976 1.00 96.69 94 ASP A C 1
ATOM 766 O O . ASP A 1 94 ? -7.311 -12.564 -7.056 1.00 96.69 94 ASP A O 1
ATOM 770 N N . ILE A 1 95 ? -7.323 -10.957 -5.496 1.00 96.50 95 ILE A N 1
ATOM 771 C CA . ILE A 1 95 ? -8.277 -10.098 -6.213 1.00 96.50 95 ILE A CA 1
ATOM 772 C C . ILE A 1 95 ? -7.654 -9.550 -7.500 1.00 96.50 95 ILE A C 1
ATOM 774 O O . ILE A 1 95 ? -8.339 -9.453 -8.517 1.00 96.50 95 ILE A O 1
ATOM 778 N N . MET A 1 96 ? -6.373 -9.177 -7.465 1.00 97.00 96 MET A N 1
ATOM 779 C CA . MET A 1 96 ? -5.662 -8.670 -8.639 1.00 97.00 96 MET A CA 1
ATOM 780 C C . MET A 1 96 ? -5.575 -9.725 -9.749 1.00 97.00 96 MET A C 1
ATOM 782 O O . MET A 1 96 ? -5.710 -9.369 -10.914 1.00 97.00 96 MET A O 1
ATOM 786 N N . CYS A 1 97 ? -5.424 -11.007 -9.403 1.00 95.06 97 CYS A N 1
ATOM 787 C CA . CYS A 1 97 ? -5.408 -12.109 -10.372 1.00 95.06 97 CYS A CA 1
ATOM 788 C C . CYS A 1 97 ? -6.755 -12.325 -11.092 1.00 95.06 97 CYS A C 1
ATOM 790 O O . CYS A 1 97 ? -6.789 -12.966 -12.141 1.00 95.06 97 CYS A O 1
ATOM 792 N N . ASP A 1 98 ? -7.851 -11.755 -10.583 1.00 94.69 98 ASP A N 1
ATOM 793 C CA . ASP A 1 98 ? -9.169 -11.788 -11.227 1.00 94.69 98 ASP A CA 1
ATOM 794 C C . ASP A 1 98 ? -9.366 -10.661 -12.264 1.00 94.69 98 ASP A C 1
ATOM 796 O O . ASP A 1 98 ? -10.496 -10.378 -12.674 1.00 94.69 98 ASP A O 1
ATOM 800 N N . SER A 1 99 ? -8.292 -10.001 -12.705 1.00 94.75 99 SER A N 1
ATOM 801 C CA . SER A 1 99 ? -8.315 -9.010 -13.781 1.00 94.75 99 SER A CA 1
ATOM 802 C C . SER A 1 99 ? -6.997 -9.007 -14.551 1.00 94.75 99 SER A C 1
ATOM 804 O O . SER A 1 99 ? -5.920 -9.004 -13.965 1.00 94.75 99 SER A O 1
ATOM 806 N N . VAL A 1 100 ? -7.080 -8.935 -15.879 1.00 92.25 100 VAL A N 1
ATOM 807 C CA . VAL A 1 100 ? -5.901 -8.733 -16.740 1.00 92.25 100 VAL A CA 1
ATOM 808 C C . VAL A 1 100 ? -5.477 -7.262 -16.822 1.00 92.25 100 VAL A C 1
ATOM 810 O O . VAL A 1 100 ? -4.380 -6.965 -17.285 1.00 92.25 100 VAL A O 1
ATOM 813 N N . GLU A 1 101 ? -6.337 -6.335 -16.387 1.00 95.31 101 GLU A N 1
ATOM 814 C CA . GLU A 1 101 ? -6.071 -4.895 -16.443 1.00 95.31 101 GLU A CA 1
ATOM 815 C C . GLU A 1 101 ? -5.363 -4.369 -15.191 1.00 95.31 101 GLU A C 1
ATOM 817 O O . GLU A 1 101 ? -4.699 -3.331 -15.255 1.00 95.31 101 GLU A O 1
ATOM 822 N N . ILE A 1 102 ? -5.513 -5.043 -14.043 1.00 96.12 102 ILE A N 1
ATOM 823 C CA . ILE A 1 102 ? -4.874 -4.600 -12.803 1.00 96.12 102 ILE A CA 1
ATOM 824 C C . ILE A 1 102 ? -3.372 -4.905 -12.891 1.00 96.12 102 ILE A C 1
ATOM 826 O O . ILE A 1 102 ? -2.991 -6.070 -12.945 1.00 96.12 102 ILE A O 1
ATOM 830 N N . PRO A 1 103 ? -2.485 -3.894 -12.863 1.00 94.81 103 PRO A N 1
ATOM 831 C CA . PRO A 1 103 ? -1.067 -4.121 -13.115 1.00 94.81 103 PRO A CA 1
ATOM 832 C C . PRO A 1 103 ? -0.344 -4.715 -11.903 1.00 94.81 103 PRO A C 1
ATOM 834 O O . PRO A 1 103 ? -0.722 -4.469 -10.748 1.00 94.81 103 PRO A O 1
ATOM 837 N N . SER A 1 104 ? 0.768 -5.401 -12.190 1.00 95.00 104 SER A N 1
ATOM 838 C CA . SER A 1 104 ? 1.771 -5.787 -11.191 1.00 95.00 104 SER A CA 1
ATOM 839 C C . SER A 1 104 ? 2.309 -4.554 -10.463 1.00 95.00 104 SER A C 1
ATOM 841 O O . SER A 1 104 ? 2.416 -3.463 -11.041 1.00 95.00 104 SER A O 1
ATOM 843 N N . ALA A 1 105 ? 2.637 -4.720 -9.188 1.00 96.12 105 ALA A N 1
ATOM 844 C CA . ALA A 1 105 ? 3.033 -3.618 -8.330 1.00 96.12 105 ALA A CA 1
ATOM 845 C C . ALA A 1 105 ? 3.904 -4.091 -7.169 1.00 96.12 105 ALA A C 1
ATOM 847 O O . ALA A 1 105 ? 3.788 -5.231 -6.713 1.00 96.12 105 ALA A O 1
ATOM 848 N N . ASP A 1 106 ? 4.678 -3.157 -6.628 1.00 96.19 106 ASP A N 1
ATOM 849 C CA . ASP A 1 106 ? 5.141 -3.279 -5.253 1.00 96.19 106 ASP A CA 1
ATOM 850 C C . ASP A 1 106 ? 4.060 -2.723 -4.325 1.00 96.19 106 ASP A C 1
ATOM 852 O O . ASP A 1 106 ? 3.453 -1.681 -4.593 1.00 96.19 106 ASP A O 1
ATOM 856 N N . LEU A 1 107 ? 3.801 -3.419 -3.227 1.00 97.50 107 LEU A N 1
ATOM 857 C CA . LEU A 1 107 ? 2.808 -3.020 -2.245 1.00 97.50 107 LEU A CA 1
ATOM 858 C C . LEU A 1 107 ? 3.513 -2.565 -0.975 1.00 97.50 107 LEU A C 1
ATOM 860 O O . LEU A 1 107 ? 4.009 -3.384 -0.200 1.00 97.50 107 LEU A O 1
ATOM 864 N N . LEU A 1 108 ? 3.570 -1.248 -0.794 1.00 97.94 108 LEU A N 1
ATOM 865 C CA . LEU A 1 108 ? 4.214 -0.611 0.343 1.00 97.94 108 LEU A CA 1
ATOM 866 C C . LEU A 1 108 ? 3.206 -0.445 1.478 1.00 97.94 108 LEU A C 1
ATOM 868 O O . LEU A 1 108 ? 2.212 0.267 1.335 1.00 97.94 108 LEU A O 1
ATOM 872 N N . TYR A 1 109 ? 3.498 -1.064 2.613 1.00 98.50 109 TYR A N 1
ATOM 873 C CA . TYR A 1 109 ? 2.794 -0.852 3.866 1.00 98.50 109 TYR A CA 1
ATOM 874 C C . TYR A 1 109 ? 3.589 0.064 4.775 1.00 98.50 109 TYR A C 1
ATOM 876 O O . TYR A 1 109 ? 4.808 -0.066 4.876 1.00 98.50 109 TYR A O 1
ATOM 884 N N . LEU A 1 110 ? 2.894 0.972 5.452 1.00 98.12 110 LEU A N 1
ATOM 885 C CA . LEU A 1 110 ? 3.492 1.973 6.328 1.00 98.12 110 LEU A CA 1
ATOM 886 C C . LEU A 1 110 ? 2.712 2.048 7.636 1.00 98.12 110 LEU A C 1
ATOM 888 O O . LEU A 1 110 ? 1.488 2.135 7.612 1.00 98.12 110 LEU A O 1
ATOM 892 N N . SER A 1 111 ? 3.425 2.096 8.757 1.00 98.00 111 SER A N 1
ATOM 893 C CA . SER A 1 111 ? 2.919 2.725 9.975 1.00 98.00 111 SER A CA 1
ATOM 894 C C . SER A 1 111 ? 3.508 4.124 10.061 1.00 98.00 111 SER A C 1
ATOM 896 O O . SER A 1 111 ? 4.724 4.300 9.917 1.00 98.00 111 SER A O 1
ATOM 898 N N . PHE A 1 112 ? 2.667 5.124 10.291 1.00 97.38 112 PHE A N 1
ATOM 899 C CA . PHE A 1 112 ? 3.115 6.495 10.491 1.00 97.38 112 PHE A CA 1
ATOM 900 C C . PHE A 1 112 ? 2.241 7.222 11.503 1.00 97.38 112 PHE A C 1
ATOM 902 O O . PHE A 1 112 ? 1.124 6.811 11.810 1.00 97.38 112 PHE A O 1
ATOM 909 N N . GLN A 1 113 ? 2.778 8.314 12.026 1.00 95.75 113 GLN A N 1
ATOM 910 C CA . GLN A 1 113 ? 2.093 9.182 12.963 1.00 95.75 113 GLN A CA 1
ATOM 911 C C . GLN A 1 113 ? 2.035 10.597 12.401 1.00 95.75 113 GLN A C 1
ATOM 913 O O . GLN A 1 113 ? 3.022 11.104 11.868 1.00 95.75 113 GLN A O 1
ATOM 918 N N . THR A 1 114 ? 0.872 11.223 12.542 1.00 94.12 114 THR A N 1
ATOM 919 C CA . THR A 1 114 ? 0.647 12.647 12.285 1.00 94.12 114 THR A CA 1
ATOM 920 C C . THR A 1 114 ? -0.519 13.106 13.157 1.00 94.12 114 THR A C 1
ATOM 922 O O . THR A 1 114 ? -1.401 12.306 13.468 1.00 94.12 114 THR A O 1
ATOM 925 N N . ASN A 1 115 ? -0.507 14.356 13.627 1.00 90.12 115 ASN A N 1
ATOM 926 C CA . ASN A 1 115 ? -1.546 14.900 14.517 1.00 90.12 115 ASN A CA 1
ATOM 927 C C . ASN A 1 115 ? -1.866 14.009 15.736 1.00 90.12 115 ASN A C 1
ATOM 929 O O . ASN A 1 115 ? -3.019 13.877 16.125 1.00 90.12 115 ASN A O 1
ATOM 933 N N . GLN A 1 116 ? -0.837 13.386 16.326 1.00 90.06 116 GLN A N 1
ATOM 934 C CA . GLN A 1 116 ? -0.941 12.469 17.479 1.00 90.06 116 GLN A CA 1
ATOM 935 C C . GLN A 1 116 ? -1.736 11.171 17.236 1.00 90.06 116 GLN A C 1
ATOM 937 O O . GLN A 1 116 ? -1.917 10.386 18.164 1.00 90.06 116 GLN A O 1
ATOM 942 N N . GLU A 1 117 ? -2.138 10.891 16.000 1.00 94.44 117 GLU A N 1
ATOM 943 C CA . GLU A 1 117 ? -2.857 9.674 15.629 1.00 94.44 117 GLU A CA 1
ATOM 944 C C . GLU A 1 117 ? -1.945 8.711 14.871 1.00 94.44 117 GLU A C 1
ATOM 946 O O . GLU A 1 117 ? -1.032 9.124 14.148 1.00 94.44 117 GLU A O 1
ATOM 951 N N . ILE A 1 118 ? -2.194 7.412 15.050 1.00 95.62 118 ILE A N 1
ATOM 952 C CA . ILE A 1 118 ? -1.444 6.354 14.372 1.00 95.62 118 ILE A CA 1
ATOM 953 C C . ILE A 1 118 ? -2.238 5.890 13.158 1.00 95.62 118 ILE A C 1
ATOM 955 O O . ILE A 1 118 ? -3.416 5.532 13.245 1.00 95.62 118 ILE A O 1
ATOM 959 N N . TYR A 1 119 ? -1.549 5.856 12.029 1.00 97.25 119 TYR A N 1
ATOM 960 C CA . TYR A 1 119 ? -2.093 5.456 10.750 1.00 97.25 119 TYR A CA 1
ATOM 961 C C . TYR A 1 119 ? -1.372 4.225 10.225 1.00 97.25 119 TYR A C 1
ATOM 963 O O . TYR A 1 119 ? -0.158 4.077 10.372 1.00 97.25 119 TYR A O 1
ATOM 971 N N . TYR A 1 120 ? -2.135 3.374 9.553 1.00 98.12 120 TYR A N 1
ATOM 972 C CA . TYR A 1 120 ? -1.634 2.265 8.762 1.00 98.12 120 TYR A CA 1
ATOM 973 C C . TYR A 1 120 ? -2.008 2.516 7.307 1.00 98.12 120 TYR A C 1
ATOM 975 O O . TYR A 1 120 ? -3.175 2.747 7.003 1.00 98.12 120 TYR A O 1
ATOM 983 N N . ALA A 1 121 ? -1.045 2.504 6.396 1.00 97.62 121 ALA A N 1
ATOM 984 C CA . ALA A 1 121 ? -1.302 2.730 4.981 1.00 97.62 121 ALA A CA 1
ATOM 985 C C . ALA A 1 121 ? -0.826 1.569 4.124 1.00 97.62 121 ALA A C 1
ATOM 987 O O . ALA A 1 121 ? 0.169 0.921 4.429 1.00 97.62 121 ALA A O 1
ATOM 988 N N . LEU A 1 122 ? -1.542 1.378 3.024 1.00 97.31 122 LEU A N 1
ATOM 989 C CA . LEU A 1 122 ? -1.211 0.529 1.895 1.00 97.31 122 LEU A CA 1
ATOM 990 C C . LEU A 1 122 ? -1.104 1.436 0.669 1.00 97.31 122 LEU A C 1
ATOM 992 O O . LEU A 1 122 ? -2.060 2.126 0.318 1.00 97.31 122 LEU A O 1
ATOM 996 N N . ILE A 1 123 ? 0.042 1.427 -0.001 1.00 96.56 123 ILE A N 1
ATOM 997 C CA . ILE A 1 123 ? 0.289 2.178 -1.231 1.00 96.56 123 ILE A CA 1
ATOM 998 C C . ILE A 1 123 ? 0.654 1.189 -2.334 1.00 96.56 123 ILE A C 1
ATOM 1000 O O . ILE A 1 123 ? 1.650 0.470 -2.229 1.00 96.56 123 ILE A O 1
ATOM 1004 N N . LYS A 1 124 ? -0.138 1.169 -3.411 1.00 96.31 124 LYS A N 1
ATOM 1005 C CA . LYS A 1 124 ? 0.100 0.290 -4.559 1.00 96.31 124 LYS A CA 1
ATOM 1006 C C . LYS A 1 124 ? 0.972 1.005 -5.594 1.00 96.31 124 LYS A C 1
ATOM 1008 O O . LYS A 1 124 ? 0.520 1.898 -6.316 1.00 96.31 124 LYS A O 1
ATOM 1013 N N . LEU A 1 125 ? 2.238 0.610 -5.668 1.00 94.75 125 LEU A N 1
ATOM 1014 C CA . LEU A 1 125 ? 3.250 1.163 -6.564 1.00 94.75 125 LEU A CA 1
ATOM 1015 C C . LEU A 1 125 ? 3.249 0.403 -7.897 1.00 94.75 125 LEU A C 1
ATOM 1017 O O . LEU A 1 125 ? 4.099 -0.449 -8.150 1.00 94.75 125 LEU A O 1
ATOM 1021 N N . ASN A 1 126 ? 2.271 0.714 -8.751 1.00 93.69 126 ASN A N 1
ATOM 1022 C CA . ASN A 1 126 ? 2.150 0.122 -10.088 1.00 93.69 126 ASN A CA 1
ATOM 1023 C C . ASN A 1 126 ? 3.414 0.381 -10.916 1.00 93.69 126 ASN A C 1
ATOM 1025 O O . ASN A 1 126 ? 3.808 1.540 -11.083 1.00 93.69 126 ASN A O 1
ATOM 1029 N N . TYR A 1 127 ? 4.014 -0.676 -11.469 1.00 90.50 127 TYR A N 1
ATOM 1030 C CA . TYR A 1 127 ? 5.208 -0.528 -12.298 1.00 90.50 127 TYR A CA 1
ATOM 1031 C C . TYR A 1 127 ? 4.931 0.347 -13.517 1.00 90.50 127 TYR A C 1
ATOM 1033 O O . TYR A 1 127 ? 3.906 0.217 -14.188 1.00 90.50 127 TYR A O 1
ATOM 1041 N N . GLN A 1 128 ? 5.879 1.227 -13.820 1.00 86.12 128 GLN A N 1
ATOM 1042 C CA . GLN A 1 128 ? 5.859 2.038 -15.026 1.00 86.12 128 GLN A CA 1
ATOM 1043 C C . GLN A 1 128 ? 7.008 1.649 -15.937 1.00 86.12 128 GLN A C 1
ATOM 1045 O O . GLN A 1 128 ? 8.111 1.343 -15.487 1.00 86.12 128 GLN A O 1
ATOM 1050 N N . ASN A 1 129 ? 6.736 1.696 -17.231 1.00 82.56 129 ASN A N 1
ATOM 1051 C CA . ASN A 1 129 ? 7.745 1.530 -18.253 1.00 82.56 129 ASN A CA 1
ATOM 1052 C C . ASN A 1 129 ? 8.529 2.833 -18.419 1.00 82.56 129 ASN A C 1
ATOM 1054 O O . ASN A 1 129 ? 7.935 3.906 -18.547 1.00 82.56 129 ASN A O 1
ATOM 1058 N N . SER A 1 130 ? 9.854 2.729 -18.414 1.00 82.81 130 SER A N 1
ATOM 1059 C CA . SER A 1 130 ? 10.759 3.832 -18.720 1.00 82.81 130 SER A CA 1
ATOM 1060 C C . SER A 1 130 ? 11.845 3.378 -19.689 1.00 82.81 130 SER A C 1
ATOM 1062 O O . SER A 1 130 ? 12.241 2.210 -19.692 1.00 82.81 130 SER A O 1
ATOM 1064 N N . PHE A 1 131 ? 12.334 4.319 -20.491 1.00 83.38 131 PHE A N 1
ATOM 1065 C CA . PHE A 1 131 ? 13.453 4.121 -21.403 1.00 83.38 131 PHE A CA 1
ATOM 1066 C C . PHE A 1 131 ? 14.713 4.713 -20.775 1.00 83.38 131 PHE A C 1
ATOM 1068 O O . PHE A 1 131 ? 14.690 5.840 -20.281 1.00 83.38 131 PHE A O 1
ATOM 1075 N N . MET A 1 132 ? 15.810 3.962 -20.791 1.00 83.44 132 MET A N 1
ATOM 1076 C CA . MET A 1 132 ? 17.129 4.455 -20.395 1.00 83.44 132 MET A CA 1
ATOM 1077 C C . MET A 1 132 ? 18.108 4.237 -21.542 1.00 83.44 132 MET A C 1
ATOM 1079 O O . MET A 1 132 ? 18.110 3.165 -22.152 1.00 83.44 132 MET A O 1
ATOM 1083 N N . HIS A 1 133 ? 18.931 5.244 -21.832 1.00 85.94 133 HIS A N 1
ATOM 1084 C CA . HIS A 1 133 ? 20.063 5.066 -22.731 1.00 85.94 133 HIS A CA 1
ATOM 1085 C C . HIS A 1 133 ? 21.180 4.309 -22.008 1.00 85.94 133 HIS A C 1
ATOM 1087 O O . HIS A 1 133 ? 21.410 4.508 -20.815 1.00 85.94 133 HIS A O 1
ATOM 1093 N N . GLU A 1 134 ? 21.874 3.444 -22.731 1.00 86.31 134 GLU A N 1
ATOM 1094 C CA . GLU A 1 134 ? 23.129 2.856 -22.285 1.00 86.31 134 GLU A CA 1
ATOM 1095 C C . GLU A 1 134 ? 24.285 3.601 -22.924 1.00 86.31 134 GLU A C 1
ATOM 1097 O O . GLU A 1 134 ? 24.244 3.922 -24.112 1.00 86.31 134 GLU A O 1
ATOM 1102 N N . LEU A 1 135 ? 25.310 3.874 -22.125 1.00 89.06 135 LEU A N 1
ATOM 1103 C CA . LEU A 1 135 ? 26.528 4.517 -22.587 1.00 89.06 135 LEU A CA 1
ATOM 1104 C C . LEU A 1 135 ? 27.605 3.453 -22.790 1.00 89.06 135 LEU A C 1
ATOM 1106 O O . LEU A 1 135 ? 27.750 2.536 -21.979 1.00 89.06 135 LEU A O 1
ATOM 1110 N N . MET A 1 136 ? 28.367 3.581 -23.869 1.00 89.12 136 MET A N 1
ATOM 1111 C CA . MET A 1 136 ? 29.626 2.868 -24.063 1.00 89.12 136 MET A CA 1
ATOM 1112 C C . MET A 1 136 ? 30.754 3.883 -24.183 1.00 89.12 136 MET A C 1
ATOM 1114 O O . MET A 1 136 ? 30.569 4.956 -24.756 1.00 89.12 136 MET A O 1
ATOM 1118 N N . LYS A 1 137 ? 31.931 3.531 -23.664 1.00 87.50 137 LYS A N 1
ATOM 1119 C CA . LYS A 1 137 ? 33.141 4.307 -23.923 1.00 87.50 137 LYS A CA 1
ATOM 1120 C C . LYS A 1 137 ? 33.755 3.847 -25.236 1.00 87.50 137 LYS A C 1
ATOM 1122 O O . LYS A 1 137 ? 34.104 2.674 -25.368 1.00 87.50 137 LYS A O 1
ATOM 1127 N N . TYR A 1 138 ? 33.887 4.765 -26.181 1.00 86.56 138 TYR A N 1
ATOM 1128 C CA . TYR A 1 138 ? 34.613 4.564 -27.426 1.00 86.56 138 TYR A CA 1
ATOM 1129 C C . TYR A 1 138 ? 35.550 5.749 -27.618 1.00 86.56 138 TYR A C 1
ATOM 1131 O O . TYR A 1 138 ? 35.109 6.888 -27.570 1.00 86.56 138 TYR A O 1
ATOM 1139 N N . ASP A 1 139 ? 36.844 5.471 -27.771 1.00 87.69 139 ASP A N 1
ATOM 1140 C CA . ASP A 1 139 ? 37.886 6.494 -27.942 1.00 87.69 139 ASP A CA 1
ATOM 1141 C C . ASP A 1 139 ? 37.858 7.621 -26.883 1.00 87.69 139 ASP A C 1
ATOM 1143 O O . ASP A 1 139 ? 37.894 8.805 -27.190 1.00 87.69 139 ASP A O 1
ATOM 1147 N N . ASN A 1 140 ? 37.748 7.247 -25.600 1.00 86.94 140 ASN A N 1
ATOM 1148 C CA . ASN A 1 140 ? 37.601 8.163 -24.453 1.00 86.94 140 ASN A CA 1
ATOM 1149 C C . ASN A 1 140 ? 36.360 9.080 -24.468 1.00 86.94 140 ASN A C 1
ATOM 1151 O O . ASN A 1 140 ? 36.203 9.883 -23.546 1.00 86.94 140 ASN A O 1
ATOM 1155 N N . GLU A 1 141 ? 35.442 8.906 -25.415 1.00 86.62 141 GLU A N 1
ATOM 1156 C CA . GLU A 1 141 ? 34.146 9.578 -25.446 1.00 86.62 141 GLU A CA 1
ATOM 1157 C C . GLU A 1 141 ? 33.026 8.629 -24.993 1.00 86.62 141 GLU A C 1
ATOM 1159 O O . GLU A 1 141 ? 33.072 7.414 -25.211 1.00 86.62 141 GLU A O 1
ATOM 1164 N N . GLU A 1 142 ? 32.010 9.177 -24.323 1.00 89.81 142 GLU A N 1
ATOM 1165 C CA . GLU A 1 142 ? 30.794 8.436 -23.982 1.00 89.81 142 GLU A CA 1
ATOM 1166 C C . GLU A 1 142 ? 29.773 8.598 -25.106 1.00 89.81 142 GLU A C 1
ATOM 1168 O O . GLU A 1 142 ? 29.259 9.691 -25.340 1.00 89.81 142 GLU A O 1
ATOM 1173 N N . ILE A 1 143 ? 29.457 7.496 -25.788 1.00 90.12 143 ILE A N 1
ATOM 1174 C CA . ILE A 1 143 ? 28.431 7.471 -26.832 1.00 90.12 143 ILE A CA 1
ATOM 1175 C C . ILE A 1 143 ? 27.239 6.622 -26.391 1.00 90.12 143 ILE A C 1
ATOM 1177 O O . ILE A 1 143 ? 27.390 5.627 -25.676 1.00 90.12 143 ILE A O 1
ATOM 1181 N N . ILE A 1 144 ? 26.040 7.000 -26.840 1.00 88.31 144 ILE A N 1
ATOM 1182 C CA . ILE A 1 144 ? 24.829 6.205 -26.619 1.00 88.31 144 ILE A CA 1
ATOM 1183 C C . ILE A 1 144 ? 24.911 4.951 -27.489 1.00 88.31 144 ILE A C 1
ATOM 1185 O O . ILE A 1 144 ? 24.893 5.036 -28.714 1.00 88.31 144 ILE A O 1
ATOM 1189 N N . SER A 1 145 ? 24.981 3.786 -26.852 1.00 88.50 145 SER A N 1
ATOM 1190 C CA . SER A 1 145 ? 25.089 2.493 -27.531 1.00 88.50 145 SER A CA 1
ATOM 1191 C C . SER A 1 145 ? 23.736 1.834 -27.768 1.00 88.50 145 SER A C 1
ATOM 1193 O O . SER A 1 145 ? 23.565 1.100 -28.740 1.00 88.50 145 SER A O 1
ATOM 1195 N N . ASN A 1 146 ? 22.771 2.067 -26.875 1.00 87.38 146 ASN A N 1
ATOM 1196 C CA . ASN A 1 146 ? 21.467 1.417 -26.924 1.00 87.38 146 ASN A CA 1
ATOM 1197 C C . ASN A 1 146 ? 20.405 2.194 -26.129 1.00 87.38 146 ASN A C 1
ATOM 1199 O O . ASN A 1 146 ? 20.727 3.047 -25.303 1.00 87.38 146 ASN A O 1
ATOM 1203 N N . ILE A 1 147 ? 19.133 1.851 -26.335 1.00 86.44 147 ILE A N 1
ATOM 1204 C CA . ILE A 1 147 ? 18.003 2.277 -25.506 1.00 86.44 147 ILE A CA 1
ATOM 1205 C C . ILE A 1 147 ? 17.319 1.022 -24.963 1.00 86.44 147 ILE A C 1
ATOM 1207 O O . ILE A 1 147 ? 16.796 0.207 -25.722 1.00 86.44 147 ILE A O 1
ATOM 1211 N N . ARG A 1 148 ? 17.297 0.869 -23.636 1.00 82.56 148 ARG A N 1
ATOM 1212 C CA . ARG A 1 148 ? 16.656 -0.264 -22.960 1.00 82.56 148 ARG A CA 1
ATOM 1213 C C . ARG A 1 148 ? 15.395 0.145 -22.225 1.00 82.56 148 ARG A C 1
ATOM 1215 O O . ARG A 1 148 ? 15.275 1.251 -21.700 1.00 82.56 148 ARG A O 1
ATOM 1222 N N . HIS A 1 149 ? 14.476 -0.805 -22.145 1.00 79.88 149 HIS A N 1
ATOM 1223 C CA . HIS A 1 149 ? 13.268 -0.686 -21.349 1.00 79.88 149 HIS A CA 1
ATOM 1224 C C . HIS A 1 149 ? 13.518 -1.186 -19.924 1.00 79.88 149 HIS A C 1
ATOM 1226 O O . HIS A 1 149 ? 14.107 -2.252 -19.733 1.00 79.88 149 HIS A O 1
ATOM 1232 N N . LYS A 1 150 ? 13.043 -0.449 -18.917 1.00 78.75 150 LYS A N 1
ATOM 1233 C CA . LYS A 1 150 ? 13.109 -0.854 -17.508 1.00 78.75 150 LYS A CA 1
ATOM 1234 C C . LYS A 1 150 ? 11.777 -0.581 -16.813 1.00 78.75 150 LYS A C 1
ATOM 1236 O O . LYS A 1 150 ? 11.189 0.486 -16.994 1.00 78.75 150 LYS A O 1
ATOM 1241 N N . LYS A 1 151 ? 11.324 -1.534 -15.992 1.00 80.25 151 LYS A N 1
ATOM 1242 C CA . LYS A 1 151 ? 10.215 -1.316 -15.052 1.00 80.25 151 LYS A CA 1
ATOM 1243 C C . LYS A 1 151 ? 10.738 -0.511 -13.857 1.00 80.25 151 LYS A C 1
ATOM 1245 O O . LYS A 1 151 ? 11.739 -0.891 -13.250 1.00 80.25 151 LYS A O 1
ATOM 1250 N N . ILE A 1 152 ? 10.084 0.604 -13.547 1.00 84.88 152 ILE A N 1
ATOM 1251 C CA . ILE A 1 152 ? 10.432 1.499 -12.436 1.00 84.88 152 ILE A CA 1
ATOM 1252 C C . ILE A 1 152 ? 9.242 1.703 -11.497 1.00 84.88 152 ILE A C 1
ATOM 1254 O O . ILE A 1 152 ? 8.084 1.592 -11.909 1.00 84.88 152 ILE A O 1
ATOM 1258 N N . LEU A 1 153 ? 9.533 2.038 -10.238 1.00 85.75 153 LEU A N 1
ATOM 1259 C CA . LEU A 1 153 ? 8.515 2.432 -9.268 1.00 85.75 153 LEU A CA 1
ATOM 1260 C C . LEU A 1 153 ? 8.063 3.882 -9.508 1.00 85.75 153 LEU A C 1
ATOM 1262 O O . LEU A 1 153 ? 8.889 4.748 -9.802 1.00 85.75 153 LEU A O 1
ATOM 1266 N N . PRO A 1 154 ? 6.770 4.196 -9.327 1.00 83.69 154 PRO A N 1
ATOM 1267 C CA . PRO A 1 154 ? 6.207 5.514 -9.597 1.00 83.69 154 PRO A CA 1
ATOM 1268 C C . PRO A 1 154 ? 6.447 6.525 -8.459 1.00 83.69 154 PRO A C 1
ATOM 1270 O O . PRO A 1 154 ? 5.638 7.427 -8.273 1.00 83.69 154 PRO A O 1
ATOM 1273 N N . LEU A 1 155 ? 7.540 6.414 -7.694 1.00 78.12 155 LEU A N 1
ATOM 1274 C CA . LEU A 1 155 ? 7.775 7.227 -6.488 1.00 78.12 155 LEU A CA 1
ATOM 1275 C C . LEU A 1 155 ? 7.914 8.738 -6.764 1.00 78.12 155 LEU A C 1
ATOM 1277 O O . LEU A 1 155 ? 7.664 9.541 -5.869 1.00 78.12 155 LEU A O 1
ATOM 1281 N N . GLY A 1 156 ? 8.236 9.134 -8.001 1.00 72.44 156 GLY A N 1
ATOM 1282 C CA . GLY A 1 156 ? 8.280 10.536 -8.445 1.00 72.44 156 GLY A CA 1
ATOM 1283 C C . GLY A 1 156 ? 6.974 11.077 -9.047 1.00 72.44 156 GLY A C 1
ATOM 1284 O O . GLY A 1 156 ? 6.931 12.226 -9.480 1.00 72.44 156 GLY A O 1
ATOM 1285 N N . LYS A 1 157 ? 5.910 10.269 -9.123 1.00 79.56 157 LYS A N 1
ATOM 1286 C CA . LYS A 1 157 ? 4.604 10.665 -9.674 1.00 79.56 157 LYS A CA 1
ATOM 1287 C C . LYS A 1 157 ? 3.512 10.463 -8.634 1.00 79.56 157 LYS A C 1
ATOM 1289 O O . LYS A 1 157 ? 3.694 9.734 -7.671 1.00 79.56 157 LYS A O 1
ATOM 1294 N N . ARG A 1 158 ? 2.360 11.101 -8.836 1.00 82.50 158 ARG A N 1
ATOM 1295 C CA . ARG A 1 158 ? 1.181 10.900 -7.984 1.00 82.50 158 ARG A CA 1
ATOM 1296 C C . ARG A 1 158 ? 0.726 9.443 -8.064 1.00 82.50 158 ARG A C 1
ATOM 1298 O O . ARG A 1 158 ? 0.397 8.966 -9.154 1.00 82.50 158 ARG A O 1
ATOM 1305 N N . ILE A 1 159 ? 0.692 8.751 -6.929 1.00 86.31 159 ILE A N 1
ATOM 1306 C CA . ILE A 1 159 ? 0.134 7.398 -6.864 1.00 86.31 159 ILE A CA 1
ATOM 1307 C C . ILE A 1 159 ? -1.354 7.402 -7.201 1.00 86.31 159 ILE A C 1
ATOM 1309 O O . ILE A 1 159 ? -2.101 8.321 -6.865 1.00 86.31 159 ILE A O 1
ATOM 1313 N N . SER A 1 160 ? -1.794 6.355 -7.891 1.00 87.81 160 SER A N 1
ATOM 1314 C CA . SER A 1 160 ? -3.186 6.247 -8.315 1.00 87.81 160 SER A CA 1
ATOM 1315 C C . SER A 1 160 ? -4.065 5.436 -7.379 1.00 87.81 160 SER A C 1
ATOM 1317 O O . SER A 1 160 ? -5.282 5.530 -7.492 1.00 87.81 160 SER A O 1
ATOM 1319 N N . GLU A 1 161 ? -3.471 4.611 -6.519 1.00 94.19 161 GLU A N 1
ATOM 1320 C CA . GLU A 1 161 ? -4.191 3.631 -5.711 1.00 94.19 161 GLU A CA 1
ATOM 1321 C C . GLU A 1 161 ? -3.516 3.463 -4.346 1.00 94.19 161 GLU A C 1
ATOM 1323 O O . GLU A 1 161 ? -2.299 3.283 -4.259 1.00 94.19 161 GLU A O 1
ATOM 1328 N N . GLY A 1 162 ? -4.307 3.523 -3.281 1.00 95.75 162 GLY A N 1
ATOM 1329 C CA . GLY A 1 162 ? -3.829 3.365 -1.913 1.00 95.75 162 GLY A CA 1
ATOM 1330 C C . GLY A 1 162 ? -4.956 3.518 -0.898 1.00 95.75 162 GLY A C 1
ATOM 1331 O O . GLY A 1 162 ? -5.995 4.108 -1.195 1.00 95.75 162 GLY A O 1
ATOM 1332 N N . ILE A 1 163 ? -4.745 2.975 0.296 1.00 96.75 163 ILE A N 1
ATOM 1333 C CA . ILE A 1 163 ? -5.692 2.993 1.411 1.00 96.75 163 ILE A CA 1
ATOM 1334 C C . ILE A 1 163 ? -4.946 3.470 2.655 1.00 96.75 163 ILE A C 1
ATOM 1336 O O . ILE A 1 163 ? -3.836 3.022 2.926 1.00 96.75 163 ILE A O 1
ATOM 1340 N N . ILE A 1 164 ? -5.563 4.366 3.414 1.00 96.56 164 ILE A N 1
ATOM 1341 C CA . ILE A 1 164 ? -5.083 4.862 4.696 1.00 96.56 164 ILE A CA 1
ATOM 1342 C C . ILE A 1 164 ? -6.139 4.543 5.749 1.00 96.56 164 ILE A C 1
ATOM 1344 O O . ILE A 1 164 ? -7.287 4.977 5.666 1.00 96.56 164 ILE A O 1
ATOM 1348 N N . PHE A 1 165 ? -5.716 3.799 6.756 1.00 96.62 165 PHE A N 1
ATOM 1349 C CA . PHE A 1 165 ? -6.479 3.441 7.935 1.00 96.62 165 PHE A CA 1
ATOM 1350 C C . PHE A 1 165 ? -6.013 4.327 9.087 1.00 96.62 165 PHE A C 1
ATOM 1352 O O . PHE A 1 165 ? -4.842 4.301 9.460 1.00 96.62 165 PHE A O 1
ATOM 1359 N N . ASN A 1 166 ? -6.921 5.105 9.662 1.00 95.38 166 ASN A N 1
ATOM 1360 C CA . ASN A 1 166 ? -6.694 5.745 10.948 1.00 95.38 166 ASN A CA 1
ATOM 1361 C C . ASN A 1 166 ? -7.021 4.720 12.037 1.00 95.38 166 ASN A C 1
ATOM 1363 O O . ASN A 1 166 ? -8.194 4.401 12.242 1.00 95.38 166 ASN A O 1
ATOM 1367 N N . LEU A 1 167 ? -5.993 4.187 12.699 1.00 93.69 167 LEU A N 1
ATOM 1368 C CA . LEU A 1 167 ? -6.160 3.137 13.707 1.00 93.69 167 LEU A CA 1
ATOM 1369 C C . LEU A 1 167 ? -6.796 3.675 14.995 1.00 93.69 167 LEU A C 1
ATOM 1371 O O . LEU A 1 167 ? -7.441 2.923 15.717 1.00 93.69 167 LEU A O 1
ATOM 1375 N N . SER A 1 168 ? -6.628 4.970 15.275 1.00 89.12 168 SER A N 1
ATOM 1376 C CA . SER A 1 168 ? -7.159 5.627 16.473 1.00 89.12 168 SER A CA 1
ATOM 1377 C C . SER A 1 168 ? -8.655 5.925 16.353 1.00 89.12 168 SER A C 1
ATOM 1379 O O . SER A 1 168 ? -9.410 5.676 17.287 1.00 89.12 168 SER A O 1
ATOM 1381 N N . LEU A 1 169 ? -9.088 6.443 15.202 1.00 91.12 169 LEU A N 1
ATOM 1382 C CA . LEU A 1 169 ? -10.480 6.831 14.952 1.00 91.12 169 LEU A CA 1
ATOM 1383 C C . LEU A 1 169 ? -11.293 5.774 14.203 1.00 91.12 169 LEU A C 1
ATOM 1385 O O . LEU A 1 169 ? -12.469 6.014 13.939 1.00 91.12 169 LEU A O 1
ATOM 1389 N N . GLN A 1 170 ? -10.671 4.658 13.811 1.00 90.69 170 GLN A N 1
ATOM 1390 C CA . GLN A 1 170 ? -11.292 3.615 12.990 1.00 90.69 170 GLN A CA 1
ATOM 1391 C C . GLN A 1 170 ? -11.945 4.198 11.728 1.00 90.69 170 GLN A C 1
ATOM 1393 O O . GLN A 1 170 ? -13.114 3.972 11.424 1.00 90.69 170 GLN A O 1
ATOM 1398 N N . LYS A 1 171 ? -11.178 5.003 10.987 1.00 91.50 171 LYS A N 1
ATOM 1399 C CA . LYS A 1 171 ? -11.611 5.602 9.715 1.00 91.50 171 LYS A CA 1
ATOM 1400 C C . LYS A 1 171 ? -10.775 5.073 8.567 1.00 91.50 171 LYS A C 1
ATOM 1402 O O . LYS A 1 171 ? -9.580 4.831 8.729 1.00 91.50 171 LYS A O 1
ATOM 1407 N N . VAL A 1 172 ? -11.395 4.954 7.398 1.00 93.38 172 VAL A N 1
ATOM 1408 C CA . VAL A 1 172 ? -10.720 4.532 6.171 1.00 93.38 172 VAL A CA 1
ATOM 1409 C C . VAL A 1 172 ? -10.841 5.617 5.125 1.00 93.38 172 VAL A C 1
ATOM 1411 O O . VAL A 1 172 ? -11.929 6.128 4.860 1.00 93.38 172 VAL A O 1
ATOM 1414 N N . MET A 1 173 ? -9.715 5.930 4.507 1.00 92.94 173 MET A N 1
ATOM 1415 C CA . MET A 1 173 ? -9.619 6.831 3.375 1.00 92.94 173 MET A CA 1
ATOM 1416 C C . MET A 1 173 ? -8.913 6.100 2.243 1.00 92.94 173 MET A C 1
ATOM 1418 O O . MET A 1 173 ? -7.937 5.393 2.485 1.00 92.94 173 MET A O 1
ATOM 1422 N N . LEU A 1 174 ? -9.380 6.240 1.009 1.00 94.00 174 LEU A N 1
ATOM 1423 C CA . LEU A 1 174 ? -8.757 5.557 -0.115 1.00 94.00 174 LEU A CA 1
ATOM 1424 C C . LEU A 1 174 ? -8.844 6.321 -1.426 1.00 94.00 174 LEU A C 1
ATOM 1426 O O . LEU A 1 174 ? -9.782 7.072 -1.692 1.00 94.00 174 LEU A O 1
ATOM 1430 N N . LYS A 1 175 ? -7.855 6.051 -2.271 1.00 93.62 175 LYS A N 1
ATOM 1431 C CA . LYS A 1 175 ? -7.826 6.420 -3.678 1.00 93.62 175 LYS A CA 1
ATOM 1432 C C . LYS A 1 175 ? -7.806 5.130 -4.483 1.00 93.62 175 LYS A C 1
ATOM 1434 O O . LYS A 1 175 ? -7.034 4.222 -4.186 1.00 93.62 175 LYS A O 1
ATOM 1439 N N . GLU A 1 176 ? -8.663 5.035 -5.487 1.00 93.25 176 GLU A N 1
ATOM 1440 C CA . GLU A 1 176 ? -8.858 3.793 -6.230 1.00 93.25 176 GLU A CA 1
ATOM 1441 C C . GLU A 1 176 ? -9.266 4.049 -7.679 1.00 93.25 176 GLU A C 1
ATOM 1443 O O . GLU A 1 176 ? -9.829 5.093 -8.024 1.00 93.25 176 GLU A O 1
ATOM 1448 N N . LYS A 1 177 ? -9.022 3.051 -8.526 1.00 93.62 177 LYS A N 1
ATOM 1449 C CA . LYS A 1 177 ? -9.415 3.038 -9.934 1.00 93.62 177 LYS A CA 1
ATOM 1450 C C . LYS A 1 177 ? -10.431 1.937 -10.198 1.00 93.62 177 LYS A C 1
ATOM 1452 O O . LYS A 1 177 ? -10.512 0.958 -9.458 1.00 93.62 177 LYS A O 1
ATOM 1457 N N . LYS A 1 178 ? -11.204 2.115 -11.271 1.00 94.44 178 LYS A N 1
ATOM 1458 C CA . LYS A 1 178 ? -12.018 1.032 -11.819 1.00 94.44 178 LYS A CA 1
ATOM 1459 C C . LYS A 1 178 ? -11.181 0.201 -12.775 1.00 94.44 178 LYS A C 1
ATOM 1461 O O . LYS A 1 178 ? -10.528 0.779 -13.641 1.00 94.44 178 LYS A O 1
ATOM 1466 N N . TYR A 1 179 ? -11.309 -1.110 -12.660 1.00 96.31 179 TYR A N 1
ATOM 1467 C CA . TYR A 1 179 ? -10.766 -2.072 -13.611 1.00 96.31 179 TYR A CA 1
ATOM 1468 C C . TYR A 1 179 ? -11.861 -3.051 -14.012 1.00 96.31 179 TYR A C 1
ATOM 1470 O O . TYR A 1 179 ? -12.791 -3.294 -13.233 1.00 96.31 179 TYR A O 1
ATOM 1478 N N . GLU A 1 180 ? -11.766 -3.570 -15.227 1.00 96.00 180 GLU A N 1
ATOM 1479 C CA . GLU A 1 180 ? -12.602 -4.667 -15.688 1.00 96.00 180 GLU A CA 1
ATOM 1480 C C . GLU A 1 180 ? -12.115 -5.990 -15.086 1.00 96.00 180 GLU A C 1
ATOM 1482 O O . GLU A 1 180 ? -10.934 -6.340 -15.149 1.00 96.00 180 GLU A O 1
ATOM 1487 N N . MET A 1 181 ? -13.026 -6.711 -14.445 1.00 93.38 181 MET A N 1
ATOM 1488 C CA . MET A 1 181 ? -12.785 -8.036 -13.880 1.00 93.38 181 MET A CA 1
ATOM 1489 C C . MET A 1 181 ? -12.972 -9.112 -14.954 1.00 93.38 181 MET A C 1
ATOM 1491 O O 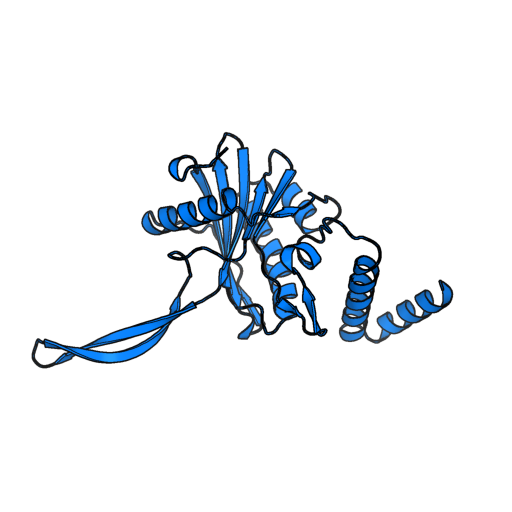. MET A 1 181 ? -13.662 -8.892 -15.944 1.00 93.38 181 MET A O 1
ATOM 1495 N N . LEU A 1 182 ? -12.453 -10.323 -14.736 1.00 90.81 182 LEU A N 1
ATOM 1496 C CA . LEU A 1 182 ? -12.630 -11.458 -15.660 1.00 90.81 182 LEU A CA 1
ATOM 1497 C C . LEU A 1 182 ? -14.103 -11.815 -15.938 1.00 90.81 182 LEU A C 1
ATOM 1499 O O . LEU A 1 182 ? -14.399 -12.482 -16.926 1.00 90.81 182 LEU A O 1
ATOM 1503 N N . ASN A 1 183 ? -15.030 -11.406 -15.068 1.00 86.38 183 ASN A N 1
ATOM 1504 C CA . ASN A 1 183 ? -16.466 -11.584 -15.274 1.00 86.38 183 ASN A CA 1
ATOM 1505 C C . ASN A 1 183 ? -17.112 -10.481 -16.145 1.00 86.38 183 ASN A C 1
ATOM 1507 O O . ASN A 1 183 ? -18.321 -10.537 -16.358 1.00 86.38 183 ASN A O 1
ATOM 1511 N N . GLY A 1 184 ? -16.333 -9.503 -16.621 1.00 90.56 184 GLY A N 1
ATOM 1512 C CA . GLY A 1 184 ? -16.768 -8.353 -17.418 1.00 90.56 184 GLY A CA 1
ATOM 1513 C C . GLY A 1 184 ? -17.228 -7.138 -16.602 1.00 90.56 184 GLY A C 1
ATOM 1514 O O . GLY A 1 184 ? -17.524 -6.090 -17.175 1.00 90.56 184 GLY A O 1
ATOM 1515 N N . ASP A 1 185 ? -17.298 -7.232 -15.270 1.00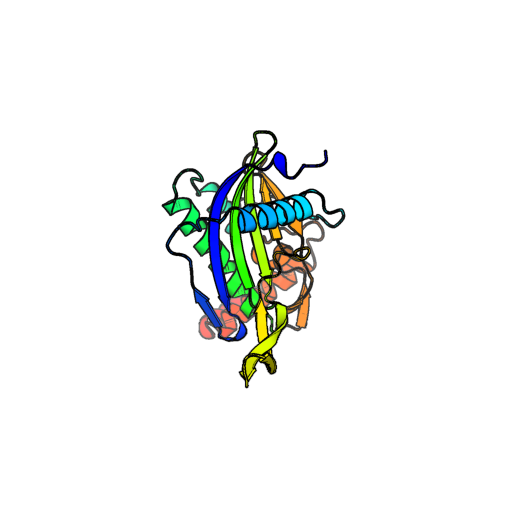 89.69 185 ASP A N 1
ATOM 1516 C CA . ASP A 1 185 ? -17.746 -6.113 -14.442 1.00 89.69 185 ASP A CA 1
ATOM 1517 C C . ASP A 1 185 ? -16.624 -5.086 -14.248 1.00 89.69 185 ASP A C 1
ATOM 1519 O O . ASP A 1 185 ? -15.520 -5.407 -13.801 1.00 89.69 185 ASP A O 1
ATOM 1523 N N . LYS A 1 186 ? -16.934 -3.810 -14.493 1.00 94.25 186 LYS A N 1
ATOM 1524 C CA . LYS A 1 186 ? -16.027 -2.690 -14.218 1.00 94.25 186 LYS A CA 1
ATOM 1525 C C . LYS A 1 186 ? -16.272 -2.112 -12.825 1.00 94.25 186 LYS A C 1
ATOM 1527 O O . LYS A 1 186 ? -17.186 -1.302 -12.634 1.00 94.25 186 LYS A O 1
ATOM 1532 N N . ILE A 1 187 ? -15.435 -2.494 -11.861 1.00 93.31 187 ILE A N 1
ATOM 1533 C CA . ILE A 1 187 ? -15.664 -2.231 -10.429 1.00 93.31 187 ILE A CA 1
ATOM 1534 C C . ILE A 1 187 ? -14.508 -1.495 -9.752 1.00 93.31 187 ILE A C 1
ATOM 1536 O O . ILE A 1 187 ? -13.367 -1.511 -10.215 1.00 93.31 187 ILE A O 1
ATOM 1540 N N . TYR A 1 188 ? -14.807 -0.888 -8.608 1.00 93.44 188 TYR A N 1
ATOM 1541 C CA . TYR A 1 188 ? -13.832 -0.365 -7.657 1.00 93.44 188 TYR A CA 1
ATOM 1542 C C . TYR A 1 188 ? -13.356 -1.489 -6.730 1.00 93.44 188 TYR A C 1
ATOM 1544 O O . TYR A 1 188 ? -13.908 -1.697 -5.656 1.00 93.44 188 TYR A O 1
ATOM 1552 N N . TYR A 1 189 ? -12.369 -2.273 -7.159 1.00 95.06 189 TYR A N 1
ATOM 1553 C CA . TYR A 1 189 ? -12.003 -3.521 -6.472 1.00 95.06 189 TYR A CA 1
ATOM 1554 C C . TYR A 1 189 ? -11.494 -3.340 -5.034 1.00 95.06 189 TYR A C 1
ATOM 1556 O O . TYR A 1 189 ? -11.722 -4.225 -4.207 1.00 95.06 189 TYR A O 1
ATOM 1564 N N . LEU A 1 190 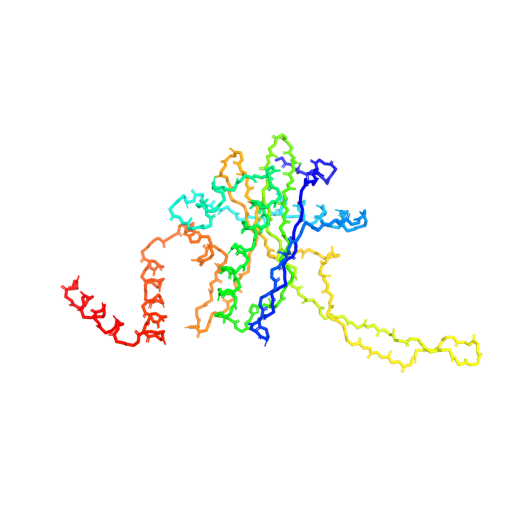? -10.859 -2.204 -4.712 1.00 95.62 190 LEU A N 1
ATOM 1565 C CA . LEU A 1 190 ? -10.422 -1.904 -3.345 1.00 95.62 190 LEU A CA 1
ATOM 1566 C C . LEU A 1 190 ? -11.632 -1.749 -2.416 1.00 95.62 190 LEU A C 1
ATOM 1568 O O . LEU A 1 190 ? -11.715 -2.433 -1.399 1.00 95.62 190 LEU A O 1
ATOM 1572 N N . THR A 1 191 ? -12.612 -0.933 -2.794 1.00 93.19 191 THR A N 1
ATOM 1573 C CA . THR A 1 191 ? -13.865 -0.789 -2.039 1.00 93.19 191 THR A CA 1
ATOM 1574 C C . THR A 1 191 ? -14.713 -2.067 -2.064 1.00 93.19 191 THR A C 1
ATOM 1576 O O . THR A 1 191 ? -15.113 -2.586 -1.022 1.00 93.19 191 THR A O 1
ATOM 1579 N N . GLU A 1 192 ? -14.985 -2.595 -3.258 1.00 92.00 192 GLU A N 1
ATOM 1580 C CA . GLU A 1 192 ? -16.027 -3.601 -3.500 1.00 92.00 192 GLU A CA 1
ATOM 1581 C C . GLU A 1 192 ? -15.584 -5.034 -3.168 1.00 92.00 192 GLU A C 1
ATOM 1583 O O . GLU A 1 192 ? -16.421 -5.845 -2.774 1.00 92.00 192 GLU A O 1
ATOM 1588 N N . ARG A 1 193 ? -14.289 -5.365 -3.296 1.00 93.50 193 ARG A N 1
ATOM 1589 C CA . ARG A 1 193 ? -13.776 -6.729 -3.054 1.00 93.50 193 ARG A CA 1
ATOM 1590 C C . ARG A 1 193 ? -12.779 -6.825 -1.909 1.00 93.50 193 ARG A C 1
ATOM 1592 O O . ARG A 1 193 ? -12.851 -7.797 -1.160 1.00 93.50 193 ARG A O 1
ATOM 1599 N N . PHE A 1 194 ? -11.866 -5.863 -1.775 1.00 96.25 194 PHE A N 1
ATOM 1600 C CA . PHE A 1 194 ? -10.833 -5.911 -0.739 1.00 96.25 194 PHE A CA 1
ATOM 1601 C C . PHE A 1 194 ? -11.388 -5.492 0.625 1.00 96.25 194 PHE A C 1
ATOM 1603 O O . PHE A 1 194 ? -11.376 -6.293 1.559 1.00 96.25 194 PHE A O 1
ATOM 1610 N N . LEU A 1 195 ? -11.935 -4.277 0.727 1.00 94.12 195 LEU A N 1
ATOM 1611 C CA . LEU A 1 195 ? -12.566 -3.765 1.947 1.00 94.12 195 LEU A CA 1
ATOM 1612 C C . LEU A 1 195 ? -13.977 -4.321 2.153 1.00 94.12 195 LEU A C 1
ATOM 1614 O O . LEU A 1 195 ? -14.422 -4.409 3.294 1.00 94.12 195 LEU A O 1
ATOM 1618 N N . ARG A 1 196 ? -14.680 -4.660 1.059 1.00 89.81 196 ARG A N 1
ATOM 1619 C CA . ARG A 1 196 ? -16.110 -5.038 1.052 1.00 89.81 196 ARG A CA 1
ATOM 1620 C C . ARG A 1 196 ? -16.974 -4.026 1.807 1.00 89.81 196 ARG A C 1
ATOM 1622 O O . ARG A 1 196 ? -17.964 -4.358 2.453 1.00 89.81 196 ARG A O 1
ATOM 1629 N N . SER A 1 197 ? -16.574 -2.767 1.709 1.00 75.00 197 SER A N 1
ATOM 1630 C CA . SER A 1 197 ? -17.230 -1.646 2.357 1.00 75.00 197 SER A CA 1
ATOM 1631 C C . SER A 1 197 ? -18.082 -0.963 1.299 1.00 75.00 197 SER A C 1
ATOM 1633 O O . SER A 1 197 ? -17.577 -0.253 0.436 1.00 75.00 197 SER A O 1
ATOM 1635 N N . ILE A 1 198 ? -19.376 -1.277 1.263 1.00 62.19 198 ILE A N 1
ATOM 1636 C CA . ILE A 1 198 ? -20.280 -0.732 0.248 1.00 62.19 198 ILE A CA 1
ATOM 1637 C C . ILE A 1 198 ? -20.760 0.632 0.745 1.00 62.19 198 ILE A C 1
ATOM 1639 O O . ILE A 1 198 ? -21.823 0.736 1.351 1.00 62.19 198 ILE A O 1
ATOM 1643 N N . ALA A 1 199 ? -20.007 1.691 0.449 1.00 48.62 199 ALA A N 1
ATOM 1644 C CA . ALA A 1 199 ? -20.537 3.046 0.550 1.00 48.62 199 ALA A CA 1
ATOM 1645 C C . ALA A 1 199 ? -21.712 3.189 -0.451 1.00 48.62 199 ALA A C 1
ATOM 1647 O O . ALA A 1 199 ? -21.512 3.345 -1.652 1.00 48.62 199 ALA A O 1
ATOM 1648 N N . GLN A 1 200 ? -22.941 3.031 0.057 1.00 40.25 200 GLN A N 1
ATOM 1649 C CA . GLN A 1 200 ? -24.251 3.279 -0.569 1.00 40.25 200 GLN A CA 1
ATOM 1650 C C . GLN A 1 200 ? -24.528 2.664 -1.960 1.00 40.25 200 GLN A C 1
ATOM 1652 O O . GLN A 1 200 ? -24.364 3.306 -2.993 1.00 40.25 200 GLN A O 1
ATOM 1657 N N . THR A 1 201 ? -25.071 1.436 -1.980 1.00 41.72 201 THR A N 1
ATOM 1658 C CA . THR A 1 201 ? -26.332 1.028 -2.669 1.00 41.72 201 THR A CA 1
ATOM 1659 C C . THR A 1 201 ? -26.504 -0.495 -2.554 1.00 41.72 201 THR A C 1
ATOM 1661 O O . THR A 1 201 ? -26.024 -1.279 -3.373 1.00 41.72 201 THR A O 1
ATOM 1664 N N . GLU A 1 202 ? -27.170 -0.940 -1.486 1.00 45.69 202 GLU A N 1
ATOM 1665 C CA . GLU A 1 202 ? -27.085 -2.325 -1.000 1.00 45.69 202 GLU A CA 1
ATOM 1666 C C . GLU A 1 202 ? -27.966 -3.382 -1.690 1.00 45.69 202 GLU A C 1
ATOM 1668 O O . GLU A 1 202 ? -27.780 -4.560 -1.409 1.00 45.69 202 GLU A O 1
ATOM 1673 N N . ALA A 1 203 ? -28.878 -3.064 -2.610 1.00 46.97 203 ALA A N 1
ATOM 1674 C CA . ALA A 1 203 ? -29.748 -4.116 -3.164 1.00 46.97 203 ALA A CA 1
ATOM 1675 C C . ALA A 1 203 ? -29.129 -4.860 -4.366 1.00 46.97 203 ALA A C 1
ATOM 1677 O O . ALA A 1 203 ? -29.126 -6.087 -4.423 1.00 46.97 203 ALA A O 1
ATOM 1678 N N . LYS A 1 204 ? -28.560 -4.129 -5.333 1.00 48.09 204 LYS A N 1
ATOM 1679 C CA . LYS A 1 204 ? -28.128 -4.714 -6.617 1.00 48.09 204 LYS A CA 1
ATOM 1680 C C . LYS A 1 204 ? -26.735 -5.361 -6.549 1.00 48.09 204 LYS A C 1
ATOM 1682 O O . LYS A 1 204 ? -26.486 -6.362 -7.214 1.00 48.09 204 LYS A O 1
ATOM 1687 N N . ARG A 1 205 ? -25.845 -4.826 -5.701 1.00 50.34 205 ARG A N 1
ATOM 1688 C CA . ARG A 1 205 ? -24.450 -5.288 -5.557 1.00 50.34 205 ARG A CA 1
ATOM 1689 C C . ARG A 1 205 ? -24.285 -6.505 -4.648 1.00 50.34 205 ARG A C 1
ATOM 1691 O O . ARG A 1 205 ? -23.484 -7.376 -4.974 1.00 50.34 205 ARG A O 1
ATOM 1698 N N . LYS A 1 206 ? -25.073 -6.623 -3.567 1.00 50.75 206 LYS A N 1
ATOM 1699 C CA . LYS A 1 206 ? -25.072 -7.830 -2.711 1.00 50.75 206 LYS A CA 1
ATOM 1700 C C . LYS A 1 206 ? -25.381 -9.088 -3.532 1.00 50.75 206 LYS A C 1
ATOM 1702 O O . LYS A 1 206 ? -24.702 -10.099 -3.380 1.00 50.75 206 LYS A O 1
ATOM 1707 N N . TYR A 1 207 ? -26.326 -8.986 -4.471 1.00 51.50 207 TYR A N 1
ATOM 1708 C CA . TYR A 1 207 ? -26.665 -10.068 -5.397 1.00 51.50 207 TYR A CA 1
ATOM 1709 C C . TYR A 1 207 ? -25.496 -10.443 -6.324 1.00 51.50 207 TYR A C 1
ATOM 1711 O O . TYR A 1 207 ? -25.178 -11.621 -6.483 1.00 51.50 207 TYR A O 1
ATOM 1719 N N . GLN A 1 208 ? -24.804 -9.449 -6.892 1.00 51.34 208 GLN A N 1
ATOM 1720 C CA . GLN A 1 208 ? -23.658 -9.682 -7.777 1.00 51.34 208 GLN A CA 1
ATOM 1721 C C . GLN A 1 208 ? -22.485 -10.346 -7.041 1.00 51.34 208 GLN A C 1
ATOM 1723 O O . GLN A 1 208 ? -21.964 -11.351 -7.521 1.00 51.34 208 GLN A O 1
ATOM 1728 N N . ILE A 1 209 ? -22.125 -9.870 -5.845 1.00 56.53 209 ILE A N 1
ATOM 1729 C CA . ILE A 1 209 ? -21.039 -10.455 -5.036 1.00 56.53 209 ILE A CA 1
ATOM 1730 C C . ILE A 1 209 ? -21.350 -11.912 -4.662 1.00 56.53 209 ILE A C 1
ATOM 1732 O O . ILE A 1 209 ? -20.478 -12.781 -4.781 1.00 56.53 209 ILE A O 1
ATOM 1736 N N . LEU A 1 210 ? -22.594 -12.203 -4.266 1.00 55.16 210 LEU A N 1
ATOM 1737 C CA . LEU A 1 210 ? -23.020 -13.563 -3.933 1.00 55.16 210 LEU A CA 1
ATOM 1738 C C . LEU A 1 210 ? -22.934 -14.483 -5.162 1.00 55.16 210 LEU A C 1
ATOM 1740 O O . LEU A 1 210 ? -22.363 -15.570 -5.085 1.00 55.16 210 LEU A O 1
ATOM 1744 N N . SER A 1 211 ? -23.400 -14.009 -6.321 1.00 53.66 211 SER A N 1
ATOM 1745 C CA . SER A 1 211 ? -23.358 -14.773 -7.574 1.00 53.66 211 SER A CA 1
ATOM 1746 C C . SER A 1 211 ? -21.929 -15.081 -8.048 1.00 53.66 211 SER A C 1
ATOM 1748 O O . SER A 1 211 ? -21.649 -16.189 -8.508 1.00 53.66 211 SER A O 1
ATOM 1750 N N . SER A 1 212 ? -20.996 -14.141 -7.877 1.00 55.91 212 SER A N 1
ATOM 1751 C CA . SER A 1 212 ? -19.584 -14.323 -8.228 1.00 55.91 212 SER A CA 1
ATOM 1752 C C . SER A 1 212 ? -18.885 -15.304 -7.286 1.00 55.91 212 SER A C 1
ATOM 1754 O O . SER A 1 212 ? -18.112 -16.143 -7.741 1.00 55.91 212 SER A O 1
ATOM 1756 N N . THR A 1 213 ? -19.202 -15.260 -5.989 1.00 54.03 213 THR A N 1
ATOM 1757 C CA . THR A 1 213 ? -18.659 -16.199 -4.991 1.00 54.03 213 THR A CA 1
ATOM 1758 C C . THR A 1 213 ? -19.088 -17.635 -5.299 1.00 54.03 213 THR A C 1
ATOM 1760 O O . THR A 1 213 ? -18.259 -18.542 -5.289 1.00 54.03 213 THR A O 1
ATOM 1763 N N . ILE A 1 214 ? -20.351 -17.836 -5.685 1.00 56.75 214 ILE A N 1
ATOM 1764 C CA . ILE A 1 214 ? -20.879 -19.145 -6.096 1.00 56.75 214 ILE A CA 1
ATOM 1765 C C . ILE A 1 214 ? -20.203 -19.645 -7.379 1.00 56.75 214 ILE A C 1
ATOM 1767 O O . ILE A 1 214 ? -19.891 -20.831 -7.484 1.00 56.75 214 ILE A O 1
ATOM 1771 N N . LYS A 1 215 ? -19.930 -18.765 -8.352 1.00 56.94 215 LYS A N 1
ATOM 1772 C CA . LYS A 1 215 ? -19.181 -19.136 -9.567 1.00 56.94 215 LYS A CA 1
ATOM 1773 C C . LYS A 1 215 ? -17.745 -19.562 -9.253 1.00 56.94 215 LYS A C 1
ATOM 1775 O O . LYS A 1 215 ? -17.250 -20.505 -9.860 1.00 56.94 215 LYS A O 1
ATOM 1780 N N . ILE A 1 216 ? -17.090 -18.900 -8.299 1.00 57.38 216 ILE A N 1
ATOM 1781 C CA . ILE A 1 216 ? -15.734 -19.256 -7.860 1.00 57.38 216 ILE A CA 1
ATOM 1782 C C . ILE A 1 216 ? -15.734 -20.604 -7.129 1.00 57.38 216 ILE A C 1
ATOM 1784 O O . ILE A 1 216 ? -14.869 -21.432 -7.411 1.00 57.38 216 ILE A O 1
ATOM 1788 N N . ILE A 1 217 ? -16.715 -20.854 -6.252 1.00 58.00 217 ILE A N 1
ATOM 1789 C CA . ILE A 1 217 ? -16.876 -22.150 -5.574 1.00 58.00 217 ILE A CA 1
ATOM 1790 C C . ILE A 1 217 ? -17.114 -23.252 -6.605 1.00 58.00 217 ILE A C 1
ATOM 1792 O O . ILE A 1 217 ? -16.367 -24.216 -6.609 1.00 58.00 217 ILE A O 1
ATOM 1796 N N . ASN A 1 218 ? -18.033 -23.065 -7.557 1.00 53.34 218 ASN A N 1
ATOM 1797 C CA . ASN A 1 218 ? -18.280 -24.034 -8.633 1.00 53.34 218 ASN A CA 1
ATOM 1798 C C . ASN A 1 218 ? -17.035 -24.316 -9.493 1.00 53.34 218 ASN A C 1
ATOM 1800 O O . ASN A 1 218 ? -16.858 -25.426 -9.984 1.00 53.34 218 ASN A O 1
ATOM 1804 N N . LYS A 1 219 ? -16.159 -23.321 -9.679 1.00 57.03 219 LYS A N 1
ATOM 1805 C CA . LYS A 1 219 ? -14.911 -23.483 -10.436 1.00 57.03 219 LYS A CA 1
ATOM 1806 C C . LYS A 1 219 ? -13.822 -24.214 -9.639 1.00 57.03 219 LYS A C 1
ATOM 1808 O O . LYS A 1 219 ? -13.001 -24.892 -10.249 1.00 57.03 219 LYS A O 1
ATOM 1813 N N . LYS A 1 220 ? -13.782 -24.062 -8.309 1.00 57.19 220 LYS A N 1
ATOM 1814 C CA . LYS A 1 220 ? -12.793 -24.719 -7.428 1.00 57.19 220 LYS A CA 1
ATOM 1815 C C . LYS A 1 220 ? -13.256 -26.085 -6.899 1.00 57.19 220 LYS A C 1
ATOM 1817 O O . LYS A 1 220 ? -12.415 -26.953 -6.707 1.00 57.19 220 LYS A O 1
ATOM 1822 N N . TYR A 1 221 ? -14.559 -26.266 -6.694 1.00 57.09 221 TYR A N 1
ATOM 1823 C CA . TYR A 1 221 ? -15.204 -27.441 -6.100 1.00 57.09 221 TYR A CA 1
ATOM 1824 C C . TYR A 1 221 ? -16.537 -27.712 -6.830 1.00 57.09 221 TYR A C 1
ATOM 1826 O O . TYR A 1 221 ? -17.587 -27.212 -6.418 1.00 57.09 221 TYR A O 1
ATOM 1834 N N . PRO A 1 222 ? -16.510 -28.452 -7.955 1.00 58.94 222 PRO A N 1
ATOM 1835 C CA . PRO A 1 222 ? -17.689 -28.663 -8.802 1.00 58.94 222 PRO A CA 1
ATOM 1836 C C . PRO A 1 222 ? -18.818 -29.448 -8.116 1.00 58.94 222 PRO A C 1
ATOM 1838 O O . PRO A 1 222 ? -19.985 -29.197 -8.396 1.00 58.94 222 PRO A O 1
ATOM 1841 N N . GLU A 1 223 ? -18.464 -30.370 -7.216 1.00 62.47 223 GLU A N 1
ATOM 1842 C CA . GLU A 1 223 ? -19.400 -31.241 -6.487 1.00 62.47 223 GLU A CA 1
ATOM 1843 C C . GLU A 1 223 ? -20.237 -30.433 -5.468 1.00 62.47 223 GLU A C 1
ATOM 1845 O O . GLU A 1 223 ? -21.465 -30.463 -5.515 1.00 62.47 223 GLU A O 1
ATOM 1850 N N . ASP A 1 224 ? -19.594 -29.602 -4.633 1.00 59.44 224 ASP A N 1
ATOM 1851 C CA . ASP A 1 224 ? -20.260 -28.777 -3.600 1.00 59.44 224 ASP A CA 1
ATOM 1852 C C . ASP A 1 224 ? -21.059 -27.599 -4.190 1.00 59.44 224 ASP A C 1
ATOM 1854 O O . ASP A 1 224 ? -22.021 -27.084 -3.609 1.00 59.44 224 ASP A O 1
ATOM 1858 N N . GLY A 1 225 ? -20.651 -27.127 -5.369 1.00 56.78 225 GLY A N 1
ATOM 1859 C CA . GLY A 1 225 ? -21.282 -25.997 -6.038 1.00 56.78 225 GLY A CA 1
ATOM 1860 C C . GLY A 1 225 ? -22.695 -26.293 -6.562 1.00 56.78 225 GLY A C 1
ATOM 1861 O O . GLY A 1 225 ? -23.502 -25.362 -6.683 1.00 56.78 225 GLY A O 1
ATOM 1862 N N . LEU A 1 226 ? -23.012 -27.569 -6.815 1.00 57.22 226 LEU A N 1
ATOM 1863 C CA . LEU A 1 226 ? -24.333 -28.034 -7.244 1.00 57.22 226 LEU A CA 1
ATOM 1864 C C . LEU A 1 226 ? -25.350 -28.020 -6.094 1.00 57.22 226 LEU A C 1
ATOM 1866 O O . LEU A 1 226 ? -26.474 -27.548 -6.288 1.00 57.22 226 LEU A O 1
ATOM 1870 N N . GLU A 1 227 ? -24.957 -28.442 -4.888 1.00 58.47 227 GLU A N 1
ATOM 1871 C CA . GLU A 1 227 ? -25.839 -28.430 -3.710 1.00 58.47 227 GLU A CA 1
ATOM 1872 C C . GLU A 1 227 ? -26.298 -27.006 -3.365 1.00 58.47 227 GLU A C 1
ATOM 1874 O O . GLU A 1 227 ? -27.488 -26.752 -3.153 1.00 58.47 227 GLU A O 1
ATOM 1879 N N . HIS A 1 228 ? -25.385 -26.032 -3.413 1.00 57.34 228 HIS A N 1
ATOM 1880 C CA . HIS A 1 228 ? -25.713 -24.633 -3.135 1.00 57.34 228 HIS A CA 1
ATOM 1881 C C . HIS A 1 228 ? -26.633 -23.990 -4.188 1.00 57.34 228 HIS A C 1
ATOM 1883 O O . HIS A 1 228 ? -27.456 -23.137 -3.840 1.00 57.34 228 HIS A O 1
ATOM 1889 N N . GLN A 1 229 ? -26.550 -24.405 -5.458 1.00 57.38 229 GLN A N 1
ATOM 1890 C CA . GLN A 1 229 ? -27.477 -23.946 -6.502 1.00 57.38 229 GLN A CA 1
ATOM 1891 C C . GLN A 1 229 ? -28.897 -24.498 -6.304 1.00 57.38 229 GLN A C 1
ATOM 1893 O O . GLN A 1 229 ? -29.872 -23.802 -6.605 1.00 57.38 229 GLN A O 1
ATOM 1898 N N . MET A 1 230 ? -29.035 -25.723 -5.784 1.00 55.66 230 MET A N 1
ATOM 1899 C CA . MET A 1 230 ? -30.345 -26.319 -5.497 1.00 55.66 230 MET A CA 1
ATOM 1900 C C . MET A 1 230 ? -31.052 -25.603 -4.339 1.00 55.66 230 MET A C 1
ATOM 1902 O O . MET A 1 230 ? -32.238 -25.297 -4.456 1.00 55.66 230 MET A O 1
ATOM 1906 N N . VAL A 1 231 ? -30.323 -25.238 -3.278 1.00 55.19 231 VAL A N 1
ATOM 1907 C CA . VAL A 1 231 ? -30.872 -24.489 -2.129 1.00 55.19 231 VAL A CA 1
ATOM 1908 C C . VAL A 1 231 ? -31.421 -23.118 -2.548 1.00 55.19 231 VAL A C 1
ATOM 1910 O O . VAL A 1 231 ? -32.459 -22.689 -2.051 1.00 55.19 231 VAL A O 1
ATOM 1913 N N . GLN A 1 232 ? -30.789 -22.444 -3.514 1.00 52.72 232 GLN A N 1
ATOM 1914 C CA . GLN A 1 232 ? -31.250 -21.137 -3.997 1.00 52.72 232 GLN A CA 1
ATOM 1915 C C . GLN A 1 232 ? -32.560 -21.213 -4.801 1.00 52.72 232 GLN A C 1
ATOM 1917 O O . GLN A 1 232 ? -33.377 -20.301 -4.710 1.00 52.72 232 GLN A O 1
ATOM 1922 N N . LYS A 1 233 ? -32.792 -22.295 -5.559 1.00 49.97 233 LYS A N 1
ATOM 1923 C CA . LYS A 1 233 ? -34.066 -22.509 -6.275 1.00 49.97 233 LYS A CA 1
ATOM 1924 C C . LYS A 1 233 ? -35.244 -22.802 -5.343 1.00 49.97 233 LYS A C 1
ATOM 1926 O O . LYS A 1 233 ? -36.378 -22.627 -5.762 1.00 49.97 233 LYS A O 1
ATOM 1931 N N . LEU A 1 234 ? -34.977 -23.254 -4.118 1.00 43.47 234 LEU A N 1
ATOM 1932 C CA . LEU A 1 234 ? -35.987 -23.541 -3.093 1.00 43.47 234 LEU A CA 1
ATOM 1933 C C . LEU A 1 234 ? -36.361 -22.314 -2.241 1.00 43.47 234 LEU A C 1
ATOM 1935 O O . LEU A 1 234 ? -37.339 -22.372 -1.503 1.00 43.47 234 LEU A O 1
ATOM 1939 N N . LEU A 1 235 ? -35.581 -21.229 -2.318 1.00 40.31 235 LEU A N 1
ATOM 1940 C CA . LEU A 1 235 ? -35.754 -19.996 -1.533 1.00 40.31 235 LEU A CA 1
ATOM 1941 C C . LEU A 1 235 ? -36.267 -18.800 -2.363 1.00 40.31 235 LEU A C 1
ATOM 1943 O O . LEU A 1 235 ? -36.369 -17.694 -1.831 1.00 40.31 235 LEU A O 1
ATOM 1947 N N . LEU A 1 236 ? -36.565 -19.020 -3.648 1.00 38.69 236 LEU A N 1
ATOM 1948 C CA . LEU A 1 236 ? -37.296 -18.110 -4.542 1.00 38.69 236 LEU A CA 1
ATOM 1949 C C . LEU A 1 236 ? -38.752 -18.567 -4.653 1.00 38.69 236 LEU A C 1
ATOM 1951 O O . LEU A 1 236 ? -39.623 -17.673 -4.714 1.00 38.69 236 LEU A O 1
#